Protein AF-A0A6A4WCN6-F1 (afdb_monomer)

Radius of gyration: 23.78 Å; Cα contacts (8 Å, |Δi|>4): 227; chains: 1; bounding box: 60×58×47 Å

Organism: Amphibalanus amphitrite (NCBI:txid1232801)

Secondary structure (DSSP, 8-state):
-PPPP---TTS------PPPPTT-----EE-TTS-EEEEEE-TTS-EEEEP--TT--PPPP-------EEEEEE----TT-THHHHHHHHHHHHHHTT-EEEEE-TTTS-PPPPSS-GGG-S-STTS-HHHHHHHHHHHT-SEEEEEEE-BTTB--HHHHHHHHTS-GGGGTT--EEEEEE-SSTTTTSTT--

Sequence (193 aa):
MGWPKCMCPGCCRIYHVTEPSEGEREAYTVGPSGQREAYTTEASGQQVVYTTDHNDQREVPKEEKPMSRLIVFLGSTRDGRNGTRVATHLVNLLKERKHAVTVFDPLKMPFELLRQPLHFMPDQSAAPQWLRDANAEIAAADGFVVVTPEYNCSLPPALVNMLDHFPPASFRHRPVGIACYSLGELTATRSVS

InterPro domains:
  IPR005025 NADPH-dependent FMN reductase-like domain [PF03358] (69-190)
  IPR029039 Flavoprotein-like superf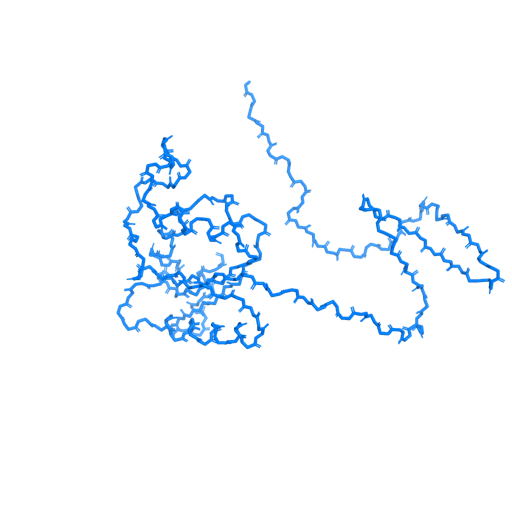amily [G3DSA:3.40.50.360] (41-193)
  IPR029039 Flavoprotein-like superfamily [SSF52218] (69-190)
  IPR050712 NAD(P)H-dependent reductase [PTHR30543] (68-191)

Structure (mmCIF, N/CA/C/O backbone):
data_AF-A0A6A4WCN6-F1
#
_entry.id   AF-A0A6A4WCN6-F1
#
loop_
_atom_site.group_PDB
_atom_site.id
_atom_site.type_symbol
_atom_site.label_atom_id
_atom_site.label_alt_id
_atom_site.label_comp_id
_atom_site.label_asym_id
_atom_site.label_entity_id
_atom_site.label_seq_id
_atom_site.pdbx_PDB_ins_code
_atom_site.Cartn_x
_atom_site.Cartn_y
_atom_site.Cartn_z
_atom_site.occupancy
_atom_site.B_iso_or_equiv
_atom_site.auth_seq_id
_atom_site.auth_comp_id
_atom_site.auth_asym_id
_atom_site.auth_atom_id
_atom_site.pdbx_PDB_model_num
ATOM 1 N N . MET A 1 1 ? 18.089 26.103 -24.796 1.00 35.72 1 MET A N 1
ATOM 2 C CA . MET A 1 1 ? 17.635 24.712 -24.580 1.00 35.72 1 MET A CA 1
ATOM 3 C C . MET A 1 1 ? 16.939 24.673 -23.232 1.00 35.72 1 MET A C 1
ATOM 5 O O . MET A 1 1 ? 17.605 24.716 -22.209 1.00 35.72 1 MET A O 1
ATOM 9 N N . GLY A 1 2 ? 15.611 24.792 -23.250 1.00 32.66 2 GLY A N 1
ATOM 10 C CA . GLY A 1 2 ? 14.782 24.983 -22.061 1.00 32.66 2 GLY A CA 1
ATOM 11 C C . GLY A 1 2 ? 14.109 23.684 -21.636 1.00 32.66 2 GLY A C 1
ATOM 12 O O . GLY A 1 2 ? 13.579 22.963 -22.474 1.00 32.66 2 GLY A O 1
ATOM 13 N N . TRP A 1 3 ? 14.135 23.414 -20.336 1.00 29.73 3 TRP A N 1
ATOM 14 C CA . TRP A 1 3 ? 13.292 22.413 -19.689 1.00 29.73 3 TRP A CA 1
ATOM 15 C C . TRP A 1 3 ? 11.931 23.046 -19.359 1.00 29.73 3 TRP A C 1
ATOM 17 O O . TRP A 1 3 ? 11.905 24.207 -18.932 1.00 29.73 3 TRP A O 1
ATOM 27 N N . PRO A 1 4 ? 10.800 22.340 -19.528 1.00 34.66 4 PRO A N 1
ATOM 28 C CA . PRO A 1 4 ? 9.504 22.878 -19.152 1.00 34.66 4 PRO A CA 1
ATOM 29 C C . PRO A 1 4 ? 9.392 22.934 -17.625 1.00 34.66 4 PRO A C 1
ATOM 31 O O . PRO A 1 4 ? 9.524 21.928 -16.929 1.00 34.66 4 PRO A O 1
ATOM 34 N N . LYS A 1 5 ? 9.130 24.134 -17.100 1.00 32.44 5 LYS A N 1
ATOM 35 C CA . LYS A 1 5 ? 8.649 24.326 -15.732 1.00 32.44 5 LYS A CA 1
ATOM 36 C C . LYS A 1 5 ? 7.263 23.690 -15.641 1.00 32.44 5 LYS A C 1
ATOM 38 O O . LYS A 1 5 ? 6.347 24.123 -16.337 1.00 32.44 5 LYS A O 1
ATOM 43 N N . CYS A 1 6 ? 7.094 22.696 -14.777 1.00 28.48 6 CYS A N 1
ATOM 44 C CA . CYS A 1 6 ? 5.770 22.233 -14.384 1.00 28.48 6 CYS A CA 1
ATOM 45 C C . CYS A 1 6 ? 5.074 23.352 -13.596 1.00 28.48 6 CYS A C 1
ATOM 47 O O . CYS A 1 6 ? 5.261 23.501 -12.392 1.00 28.48 6 CYS A O 1
ATOM 49 N N . MET A 1 7 ? 4.290 24.165 -14.301 1.00 38.53 7 MET A N 1
ATOM 50 C CA . MET A 1 7 ? 3.268 25.036 -13.732 1.00 38.53 7 MET A CA 1
ATOM 51 C C . MET A 1 7 ? 2.072 24.163 -13.359 1.00 38.53 7 MET A C 1
ATOM 53 O O . MET A 1 7 ? 1.335 23.708 -14.225 1.00 38.53 7 MET A O 1
ATOM 57 N N . CYS A 1 8 ? 1.876 23.929 -12.065 1.00 27.61 8 CYS A N 1
ATOM 58 C CA . CYS A 1 8 ? 0.589 23.489 -11.541 1.00 27.61 8 CYS A CA 1
ATOM 59 C C . CYS A 1 8 ? 0.253 24.342 -10.310 1.00 27.61 8 CYS A C 1
ATOM 61 O O . CYS A 1 8 ? 0.601 23.969 -9.188 1.00 27.61 8 CYS A O 1
ATOM 63 N N . PRO A 1 9 ? -0.387 25.511 -10.494 1.00 38.44 9 PRO A N 1
ATOM 64 C CA . PRO A 1 9 ? -0.980 26.246 -9.391 1.00 38.44 9 PRO A CA 1
ATOM 65 C C . PRO A 1 9 ? -2.233 25.478 -8.959 1.00 38.44 9 PRO A C 1
ATOM 67 O O . PRO A 1 9 ? -3.284 25.577 -9.579 1.00 38.44 9 PRO A O 1
ATOM 70 N N . GLY A 1 10 ? -2.107 24.626 -7.947 1.00 36.25 10 GLY A N 1
ATOM 71 C CA . GLY A 1 10 ? -3.259 23.862 -7.453 1.00 36.25 10 GLY A CA 1
ATOM 72 C C . GLY A 1 10 ? -2.987 22.912 -6.292 1.00 36.25 10 GLY A C 1
ATOM 73 O O . GLY A 1 10 ? -3.862 22.133 -5.937 1.00 36.25 10 GLY A O 1
ATOM 74 N N . CYS A 1 11 ? -1.791 22.945 -5.697 1.00 31.59 11 CYS A N 1
ATOM 75 C CA . CYS A 1 11 ? -1.381 21.946 -4.705 1.00 31.59 11 CYS A CA 1
ATOM 76 C C . CYS A 1 11 ? -1.727 22.305 -3.245 1.00 31.59 11 CYS A C 1
ATOM 78 O O . CYS A 1 11 ? -1.549 21.475 -2.363 1.00 31.59 11 CYS A O 1
ATOM 80 N N . CYS A 1 12 ? -2.279 23.490 -2.979 1.00 24.14 12 CYS A N 1
ATOM 81 C CA . CYS A 1 12 ? -2.842 23.844 -1.677 1.00 24.14 12 CYS A CA 1
ATOM 82 C C . CYS A 1 12 ? -4.164 24.572 -1.898 1.00 24.14 12 CYS A C 1
ATOM 84 O O . CYS A 1 12 ? -4.174 25.770 -2.165 1.00 24.14 12 CYS A O 1
ATOM 86 N N . ARG A 1 13 ? -5.291 23.869 -1.771 1.00 28.59 13 ARG A N 1
ATOM 87 C CA . ARG A 1 13 ? -6.574 24.538 -1.545 1.00 28.59 13 ARG A CA 1
ATOM 88 C C . ARG A 1 13 ? -6.721 24.710 -0.035 1.00 28.59 13 ARG A C 1
ATOM 90 O O . ARG A 1 13 ? -7.338 23.898 0.643 1.00 28.59 13 ARG A O 1
ATOM 97 N N . ILE A 1 14 ? -6.073 25.745 0.495 1.00 25.84 14 ILE A N 1
ATOM 98 C CA . ILE A 1 14 ? -6.527 26.353 1.744 1.00 25.84 14 ILE A CA 1
ATOM 99 C C . ILE A 1 14 ? -7.841 27.033 1.365 1.00 25.84 14 ILE A C 1
ATOM 101 O O . ILE A 1 14 ? -7.846 27.898 0.490 1.00 25.84 14 ILE A O 1
ATOM 105 N N . TYR A 1 15 ? -8.958 26.616 1.957 1.00 23.91 15 TYR A N 1
ATOM 106 C CA . TYR A 1 15 ? -10.185 27.399 1.879 1.00 23.91 15 TYR A CA 1
ATOM 107 C C . TYR A 1 15 ? -9.953 28.674 2.687 1.00 23.91 15 TYR A C 1
ATOM 109 O O . TYR A 1 15 ? -10.174 28.713 3.893 1.00 23.91 15 TYR A O 1
ATOM 117 N N . HIS A 1 16 ? -9.440 29.706 2.026 1.00 22.41 16 HIS A N 1
ATOM 118 C CA . HIS A 1 16 ? -9.613 31.062 2.501 1.00 22.41 16 HIS A CA 1
ATOM 119 C C . HIS A 1 16 ? -11.026 31.456 2.083 1.00 22.41 16 HIS A C 1
ATOM 121 O O . HIS A 1 16 ? -11.304 31.605 0.895 1.00 22.41 16 HIS A O 1
ATOM 127 N N . VAL A 1 17 ? -11.932 31.569 3.051 1.00 27.06 17 VAL A N 1
ATOM 128 C CA . VAL A 1 17 ? -13.168 32.323 2.848 1.00 27.06 17 VAL A CA 1
ATOM 129 C C . VAL A 1 17 ? -12.718 33.774 2.713 1.00 27.06 17 VAL A C 1
ATOM 131 O O . VAL A 1 17 ? -12.431 34.438 3.704 1.00 27.06 17 VAL A O 1
ATOM 134 N N . THR A 1 18 ? -12.497 34.225 1.483 1.00 25.73 18 THR A N 1
ATOM 135 C CA . THR A 1 18 ? -12.337 35.647 1.196 1.00 25.73 18 THR A CA 1
ATOM 136 C C . THR A 1 18 ? -13.733 36.234 1.144 1.00 25.73 18 THR A C 1
ATOM 138 O O . THR A 1 18 ? -14.534 35.817 0.306 1.00 25.73 18 THR A O 1
ATOM 141 N N . GLU A 1 19 ? -14.031 37.175 2.037 1.00 30.69 19 GLU A N 1
ATOM 142 C CA . GLU A 1 19 ? -15.151 38.088 1.821 1.00 30.69 19 GLU A CA 1
ATOM 143 C C . GLU A 1 19 ? -15.012 38.691 0.412 1.00 30.69 19 GLU A C 1
ATOM 145 O O . GLU A 1 19 ? -13.887 39.001 -0.007 1.00 30.69 19 GLU A O 1
ATOM 150 N N . PRO A 1 20 ? -16.106 38.793 -0.359 1.00 33.34 20 PRO A N 1
ATOM 151 C CA . PRO A 1 20 ? -16.038 39.306 -1.717 1.00 33.34 20 PRO A CA 1
ATOM 152 C C . PRO A 1 20 ? -15.483 40.733 -1.698 1.00 33.34 20 PRO A C 1
ATOM 154 O O . PRO A 1 20 ? -15.968 41.599 -0.971 1.00 33.34 20 PRO A O 1
ATOM 157 N N . SER A 1 21 ? -14.440 40.978 -2.492 1.00 32.97 21 SER A N 1
ATOM 158 C CA . SER A 1 21 ? -13.901 42.320 -2.694 1.00 32.97 21 SER A CA 1
ATOM 159 C C . SER A 1 21 ? -14.931 43.190 -3.411 1.00 32.97 21 SER A C 1
ATOM 161 O O . SER A 1 21 ? -15.507 42.758 -4.411 1.00 32.97 21 SER A O 1
ATOM 163 N N . GLU A 1 22 ? -15.119 44.421 -2.931 1.00 35.53 22 GLU A N 1
ATOM 164 C CA . GLU A 1 22 ? -15.992 45.435 -3.529 1.00 35.53 22 GLU A CA 1
ATOM 165 C C . GLU A 1 22 ? -15.682 45.616 -5.028 1.00 35.53 22 GLU A C 1
ATOM 167 O O . GLU A 1 22 ? -14.709 46.270 -5.404 1.00 35.53 22 GLU A O 1
ATOM 172 N N . GLY A 1 23 ? -16.490 45.022 -5.913 1.00 33.78 23 GLY A N 1
ATOM 173 C CA . GLY A 1 23 ? -16.314 45.208 -7.356 1.00 33.78 23 GLY A CA 1
ATOM 174 C C . GLY A 1 23 ? -17.029 44.222 -8.277 1.00 33.78 23 GLY A C 1
ATOM 175 O O . GLY A 1 23 ? -17.335 44.589 -9.414 1.00 33.78 23 GLY A O 1
ATOM 176 N N . GLU A 1 24 ? -17.354 43.009 -7.827 1.00 36.16 24 GLU A N 1
ATOM 177 C CA . GLU A 1 24 ? -18.139 42.069 -8.638 1.00 36.16 24 GLU A CA 1
ATOM 178 C C . GLU A 1 24 ? -19.628 42.415 -8.525 1.00 36.16 24 GLU A C 1
ATOM 180 O O . GLU A 1 24 ? -20.268 42.226 -7.494 1.00 36.16 24 GLU A O 1
ATOM 185 N N . ARG A 1 25 ? -20.186 43.013 -9.585 1.00 34.47 25 ARG A N 1
ATOM 186 C CA . ARG A 1 25 ? -21.612 43.349 -9.653 1.00 34.47 25 ARG A CA 1
ATOM 187 C C . ARG A 1 25 ? -22.430 42.055 -9.698 1.00 34.47 25 ARG A C 1
ATOM 189 O O . ARG A 1 25 ? -22.606 41.478 -10.768 1.00 34.47 25 ARG A O 1
ATOM 196 N N . GLU A 1 26 ? -22.936 41.631 -8.544 1.00 41.53 26 GLU A N 1
ATOM 197 C CA . GLU A 1 26 ? -23.942 40.577 -8.415 1.00 41.53 26 GLU A CA 1
ATOM 198 C C . GLU A 1 26 ? -25.186 40.932 -9.251 1.00 41.53 26 GLU A C 1
ATOM 200 O O . GLU A 1 26 ? -25.804 41.990 -9.090 1.00 41.53 26 GLU A O 1
ATOM 205 N N . ALA A 1 27 ? -25.545 40.057 -10.191 1.00 36.09 27 ALA A N 1
ATOM 206 C CA . ALA A 1 27 ? -26.793 40.163 -10.931 1.00 36.09 27 ALA A CA 1
ATOM 207 C C . ALA A 1 27 ? -27.931 39.619 -10.055 1.00 36.09 27 ALA A C 1
ATOM 209 O O . ALA A 1 27 ? -28.196 38.420 -10.038 1.00 36.09 27 ALA A O 1
ATOM 210 N N . TYR A 1 28 ? -28.602 40.501 -9.317 1.00 38.59 28 TYR A N 1
ATOM 211 C CA . TYR A 1 28 ? -29.799 40.139 -8.559 1.00 38.59 28 TYR A CA 1
ATOM 212 C C . TYR A 1 28 ? -31.035 40.201 -9.453 1.00 38.59 28 TYR A C 1
ATOM 214 O O . TYR A 1 28 ? -31.277 41.206 -10.126 1.00 38.59 28 TYR A O 1
ATOM 222 N N . THR A 1 29 ? -31.873 39.170 -9.395 1.00 41.72 29 THR A N 1
ATOM 223 C CA . THR A 1 29 ? -33.284 39.301 -9.770 1.00 41.72 29 THR A CA 1
ATOM 224 C C . THR A 1 29 ? -34.122 39.200 -8.504 1.00 41.72 29 THR A C 1
ATOM 226 O O . THR A 1 29 ? -33.856 38.378 -7.632 1.00 41.72 29 THR A O 1
ATOM 229 N N . VAL A 1 30 ? -35.095 40.100 -8.361 1.00 41.66 30 VAL A N 1
ATOM 230 C CA . VAL A 1 30 ? -36.024 40.090 -7.229 1.00 41.66 30 VAL A CA 1
ATOM 231 C C . VAL A 1 30 ? -37.216 39.241 -7.643 1.00 41.66 30 VAL A C 1
ATOM 233 O O . VAL A 1 30 ? -37.939 39.603 -8.573 1.00 41.66 30 VAL A O 1
ATOM 236 N N . GLY A 1 31 ? -37.395 38.097 -6.984 1.00 43.81 31 GLY A N 1
ATOM 237 C CA . GLY A 1 31 ? -38.574 37.259 -7.178 1.00 43.81 31 GLY A CA 1
ATOM 238 C C . GLY A 1 31 ? -39.853 37.952 -6.678 1.00 43.81 31 GLY A C 1
ATOM 239 O O . GLY A 1 31 ? -39.784 38.910 -5.903 1.00 43.81 31 GLY A O 1
ATOM 240 N N . PRO A 1 32 ? -41.046 37.473 -7.070 1.00 36.81 32 PRO A N 1
ATOM 241 C CA . PRO A 1 32 ? -42.331 38.102 -6.736 1.00 36.81 32 PRO A CA 1
ATOM 242 C C . PRO A 1 32 ? -42.641 38.178 -5.225 1.00 36.81 32 PRO A C 1
ATOM 244 O O . PRO A 1 32 ? -43.548 38.906 -4.832 1.00 36.81 32 PRO A O 1
ATOM 247 N N . SER A 1 33 ? -41.886 37.473 -4.374 1.00 46.88 33 SER A N 1
ATOM 248 C CA . SER A 1 33 ? -41.960 37.521 -2.905 1.00 46.88 33 SER A CA 1
ATOM 249 C C . SER A 1 33 ? -41.051 38.579 -2.254 1.00 46.88 33 SER A C 1
ATOM 251 O O . SER A 1 33 ? -41.034 38.691 -1.030 1.00 46.88 33 SER A O 1
ATOM 253 N N . GLY A 1 34 ? -40.276 39.346 -3.032 1.00 43.22 34 GLY A N 1
ATOM 254 C CA . GLY A 1 34 ? -39.316 40.325 -2.501 1.00 43.22 34 GLY A CA 1
ATOM 255 C C . GLY A 1 34 ? -38.021 39.714 -1.949 1.00 43.22 34 GLY A C 1
ATOM 256 O O . GLY A 1 34 ? -37.212 40.429 -1.359 1.00 43.22 34 GLY A O 1
ATOM 257 N N . GLN A 1 35 ? -37.801 38.411 -2.143 1.00 46.84 35 GLN A N 1
ATOM 258 C CA . GLN A 1 35 ? -36.575 37.724 -1.740 1.00 46.84 35 GLN A CA 1
ATOM 259 C C . GLN A 1 35 ? -35.459 37.946 -2.772 1.00 46.84 35 GLN A C 1
ATOM 261 O O . GLN A 1 35 ? -35.698 37.941 -3.983 1.00 46.84 35 GLN A O 1
ATOM 266 N N . ARG A 1 36 ? -34.235 38.183 -2.279 1.00 41.06 36 ARG A N 1
ATOM 267 C CA . ARG A 1 36 ? -33.022 38.261 -3.100 1.00 41.06 36 ARG A CA 1
ATOM 268 C C . ARG A 1 36 ? -32.441 36.859 -3.218 1.00 41.06 36 ARG A C 1
ATOM 270 O O . ARG A 1 36 ? -31.965 36.316 -2.228 1.00 41.06 36 ARG A O 1
ATOM 277 N N . GLU A 1 37 ? -32.478 36.295 -4.414 1.00 44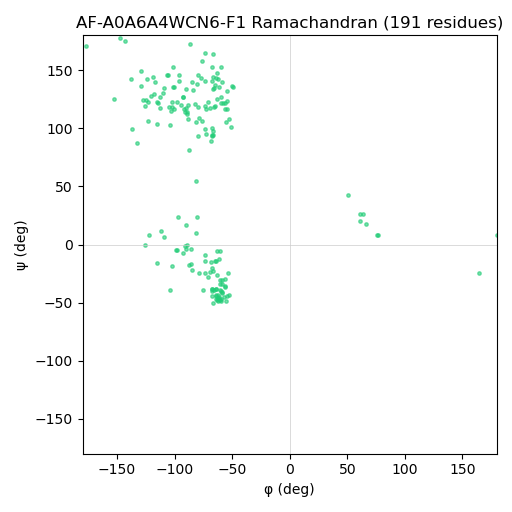.88 37 GLU A N 1
ATOM 278 C CA . GLU A 1 37 ? -31.816 35.030 -4.720 1.00 44.88 37 GLU A CA 1
ATOM 279 C C . GLU A 1 37 ? -30.523 35.342 -5.479 1.00 44.88 37 GLU A C 1
ATOM 281 O O . GLU A 1 37 ? -30.539 36.036 -6.500 1.00 44.88 37 GLU A O 1
ATOM 286 N N . ALA A 1 38 ? -29.391 34.890 -4.938 1.00 43.62 38 ALA A N 1
ATOM 287 C CA . ALA A 1 38 ? -28.101 34.955 -5.609 1.00 43.62 38 ALA A CA 1
ATOM 288 C C . ALA A 1 38 ? -27.834 33.593 -6.256 1.00 43.62 38 ALA A C 1
ATOM 290 O O . ALA A 1 38 ? -27.833 32.562 -5.581 1.00 43.62 38 ALA A O 1
ATOM 291 N N . TYR A 1 39 ? -27.615 33.587 -7.568 1.00 42.16 39 TYR A N 1
ATOM 292 C CA . TYR A 1 39 ? -27.294 32.378 -8.319 1.00 42.16 39 TYR A CA 1
ATOM 293 C C . TYR A 1 39 ? -25.860 32.493 -8.817 1.00 42.16 39 TYR A C 1
ATOM 295 O O . TYR A 1 39 ? -25.512 33.459 -9.497 1.00 42.16 39 TYR A O 1
ATOM 303 N N . THR A 1 40 ? -25.040 31.488 -8.533 1.00 43.91 40 THR A N 1
ATOM 304 C CA . THR A 1 40 ? -23.780 31.284 -9.245 1.00 43.91 40 THR A CA 1
ATOM 305 C C . THR A 1 40 ? -23.855 29.936 -9.949 1.00 43.91 40 THR A C 1
ATOM 307 O O . THR A 1 40 ? -24.259 28.924 -9.379 1.00 43.91 40 THR A O 1
ATOM 310 N N . THR A 1 41 ? -23.538 29.918 -11.240 1.00 37.66 41 THR A N 1
ATOM 311 C CA . THR A 1 41 ? -23.370 28.673 -11.993 1.00 37.66 41 THR A CA 1
ATOM 312 C C . THR A 1 41 ? -21.917 28.244 -11.898 1.00 37.66 41 THR A C 1
ATOM 314 O O . THR A 1 41 ? -21.036 28.952 -12.390 1.00 37.66 41 THR A O 1
ATOM 317 N N . GLU A 1 42 ? -21.654 27.081 -11.303 1.00 45.81 42 GLU A N 1
ATOM 318 C CA . GLU A 1 42 ? -20.354 26.430 -11.457 1.00 45.81 42 GLU A CA 1
ATOM 319 C C . GLU A 1 42 ? -20.172 25.947 -12.909 1.00 45.81 42 GLU A C 1
ATOM 321 O O . GLU A 1 42 ? -21.138 25.635 -13.611 1.00 45.81 42 GLU A O 1
ATOM 326 N N . ALA A 1 43 ? -18.919 25.850 -13.368 1.00 42.53 43 ALA A N 1
ATOM 327 C CA . ALA A 1 43 ? -18.557 25.437 -14.733 1.00 42.53 43 ALA A CA 1
ATOM 328 C C . ALA A 1 43 ? -19.028 24.013 -15.125 1.00 42.53 43 ALA A C 1
ATOM 330 O O . ALA A 1 43 ? -18.881 23.607 -16.275 1.00 42.53 43 ALA A O 1
ATOM 331 N N . SER A 1 44 ? -19.600 23.260 -14.180 1.00 48.03 44 SER A N 1
ATOM 332 C CA . SER A 1 44 ? -20.223 21.942 -14.345 1.00 48.03 44 SER A CA 1
ATOM 333 C C . SER A 1 44 ? -21.699 21.993 -14.777 1.00 48.03 44 SER A C 1
ATOM 335 O O . SER A 1 44 ? -22.291 20.943 -15.017 1.00 48.03 44 SER A O 1
ATOM 337 N N . GLY A 1 45 ? -22.311 23.181 -14.881 1.00 39.88 45 GLY A N 1
ATOM 338 C CA . GLY A 1 45 ? -23.726 23.334 -15.247 1.00 39.88 45 GLY A CA 1
ATOM 339 C C . GLY A 1 45 ? -24.710 22.994 -14.121 1.00 39.88 45 GLY A C 1
ATOM 340 O O . GLY A 1 45 ? -25.918 22.964 -14.352 1.00 39.88 45 GLY A O 1
ATOM 341 N N . GLN A 1 46 ? -24.218 22.756 -12.903 1.00 41.44 46 GLN A N 1
ATOM 342 C CA . GLN A 1 46 ? -25.051 22.486 -11.738 1.00 41.44 46 GLN A CA 1
ATOM 343 C C . GLN A 1 46 ? -25.434 23.805 -11.056 1.00 41.44 46 GLN A C 1
ATOM 345 O O . GLN A 1 46 ? -24.571 24.578 -10.641 1.00 41.44 46 GLN A O 1
ATOM 350 N N . GLN A 1 47 ? -26.738 24.081 -10.970 1.00 36.53 47 GLN A N 1
ATOM 351 C CA . GLN A 1 47 ? -27.252 25.217 -10.207 1.00 36.53 47 GLN A CA 1
ATOM 352 C C . GLN A 1 47 ? -27.141 24.905 -8.714 1.00 36.53 47 GLN A C 1
ATOM 354 O O . GLN A 1 47 ? -27.741 23.941 -8.237 1.00 36.53 47 GLN A O 1
ATOM 359 N N . VAL A 1 48 ? -26.384 25.720 -7.983 1.00 45.47 48 VAL A N 1
ATOM 360 C CA . VAL A 1 48 ? -26.313 25.662 -6.521 1.00 45.47 48 VAL A CA 1
ATOM 361 C C . VAL A 1 48 ? -26.953 26.935 -5.985 1.00 45.47 48 VAL A C 1
ATOM 363 O O . VAL A 1 48 ? -26.513 28.041 -6.288 1.00 45.47 48 VAL A O 1
ATOM 366 N N . VAL A 1 49 ? -28.040 26.772 -5.235 1.00 43.53 49 VAL A N 1
ATOM 367 C CA . VAL A 1 49 ? -28.767 27.882 -4.616 1.00 43.53 49 VAL A CA 1
ATOM 368 C C . VAL A 1 49 ? -28.199 28.087 -3.218 1.00 43.53 49 VAL A C 1
ATOM 370 O O . VAL A 1 49 ? -28.322 27.202 -2.372 1.00 43.53 49 VAL A O 1
ATOM 373 N N . TYR A 1 50 ? -27.595 29.246 -2.965 1.00 43.28 50 TYR A N 1
ATOM 374 C CA . TYR A 1 50 ? -27.201 29.658 -1.621 1.00 43.28 50 TYR A CA 1
ATOM 375 C C . TYR A 1 50 ? -28.222 30.673 -1.111 1.00 43.28 50 TYR A C 1
ATOM 377 O O . TYR A 1 50 ? -28.395 31.739 -1.699 1.00 43.28 50 TYR A O 1
ATOM 385 N N . THR A 1 51 ? -28.915 30.354 -0.022 1.00 48.84 51 THR A N 1
ATOM 386 C CA . THR A 1 51 ? -29.768 31.323 0.671 1.00 48.84 51 THR A CA 1
ATOM 387 C C . THR A 1 51 ? -28.960 31.986 1.779 1.00 48.84 51 THR A C 1
ATOM 389 O O . THR A 1 51 ? -28.398 31.302 2.628 1.00 48.84 51 THR A O 1
ATOM 392 N N . THR A 1 52 ? -28.922 33.317 1.819 1.00 44.06 52 THR A N 1
ATOM 393 C CA . THR A 1 52 ? -28.290 34.086 2.910 1.00 44.06 52 THR A CA 1
ATOM 394 C C . THR A 1 52 ? -29.195 34.208 4.143 1.00 44.06 52 THR A C 1
ATOM 396 O O . THR A 1 52 ? -29.087 35.171 4.900 1.00 44.06 52 THR A O 1
ATOM 399 N N . ASP A 1 53 ? -30.144 33.289 4.325 1.00 47.91 53 ASP A N 1
ATOM 400 C CA . ASP A 1 53 ? -31.064 33.322 5.456 1.00 47.91 53 ASP A CA 1
ATOM 401 C C . ASP A 1 53 ? -30.445 32.559 6.632 1.00 47.91 53 ASP A C 1
ATOM 403 O O . ASP A 1 53 ? -30.329 31.334 6.617 1.00 47.91 53 ASP A O 1
ATOM 407 N N . HIS A 1 54 ? -30.025 33.297 7.663 1.00 54.59 54 HIS A N 1
ATOM 408 C CA . HIS A 1 54 ? -29.473 32.735 8.899 1.00 54.59 54 HIS A CA 1
ATOM 409 C C . HIS A 1 54 ? -30.476 31.871 9.689 1.00 54.59 54 HIS A C 1
ATOM 411 O O . HIS A 1 54 ? -30.086 31.263 10.685 1.00 54.59 54 HIS A O 1
ATOM 417 N N . ASN A 1 55 ? -31.742 31.806 9.263 1.00 53.19 55 ASN A N 1
ATOM 418 C CA . ASN A 1 55 ? -32.796 31.019 9.894 1.00 53.19 55 ASN A CA 1
ATOM 419 C C . ASN A 1 55 ? -33.273 29.830 9.033 1.00 53.19 55 ASN A C 1
ATOM 421 O O . ASN A 1 55 ? -34.297 29.215 9.340 1.00 53.19 55 ASN A O 1
ATOM 425 N N . ASP A 1 56 ? -32.546 29.492 7.962 1.00 54.53 56 ASP A N 1
ATOM 426 C CA . ASP A 1 56 ? -32.865 28.348 7.108 1.00 54.53 56 ASP A CA 1
ATOM 427 C C . ASP A 1 56 ? -32.528 27.016 7.801 1.00 54.53 56 ASP A C 1
ATOM 429 O O . ASP A 1 56 ? -31.381 26.574 7.856 1.00 54.53 56 ASP A O 1
ATOM 433 N N . GLN A 1 57 ? -33.558 26.380 8.360 1.00 48.81 57 GLN A N 1
ATOM 434 C CA . GLN A 1 57 ? -33.485 25.083 9.043 1.00 48.81 57 GLN A CA 1
ATOM 435 C C . GLN A 1 57 ? -33.714 23.890 8.096 1.00 48.81 57 GLN A C 1
ATOM 437 O O . GL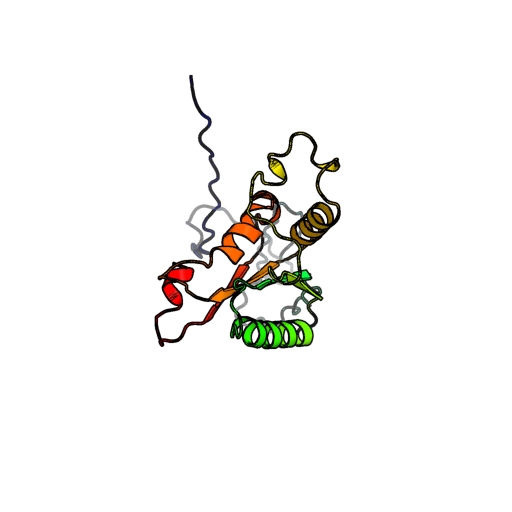N A 1 57 ? -34.018 22.788 8.556 1.00 48.81 57 GLN A O 1
ATOM 442 N N . ARG A 1 58 ? -33.611 24.066 6.771 1.00 56.91 58 ARG A N 1
ATOM 443 C CA . ARG A 1 58 ? -33.694 22.932 5.839 1.00 56.91 58 ARG A CA 1
ATOM 444 C C . ARG A 1 58 ? -32.496 22.004 6.057 1.00 56.91 58 ARG A C 1
ATOM 446 O O . ARG A 1 58 ? -31.349 22.401 5.874 1.00 56.91 58 ARG A O 1
ATOM 453 N N . GLU A 1 59 ? -32.759 20.756 6.445 1.00 46.47 59 GLU A N 1
ATOM 454 C CA . GLU A 1 59 ? -31.728 19.721 6.537 1.00 46.47 59 GLU A CA 1
ATOM 455 C C . GLU A 1 59 ? -31.026 19.574 5.180 1.00 46.47 59 GLU A C 1
ATOM 457 O O . GLU A 1 59 ? -31.646 19.196 4.184 1.00 46.47 59 GLU A O 1
ATOM 462 N N . VAL A 1 60 ? -29.724 19.874 5.132 1.00 48.03 60 VAL A N 1
ATOM 463 C CA . VAL A 1 60 ? -28.889 19.572 3.965 1.00 48.03 60 VAL A CA 1
ATOM 464 C C . VAL A 1 60 ? -28.935 18.055 3.761 1.00 48.03 60 VAL A C 1
ATOM 466 O O . VAL A 1 60 ? -28.571 17.326 4.692 1.00 48.03 60 VAL A O 1
ATOM 469 N N . PRO A 1 61 ? -29.368 17.550 2.588 1.00 40.41 61 PRO A N 1
ATOM 470 C CA . PRO A 1 61 ? -29.394 16.121 2.326 1.00 40.41 61 PRO A CA 1
ATOM 471 C C . PRO A 1 61 ? -28.001 15.546 2.570 1.00 40.41 61 PRO A C 1
ATOM 473 O O . PRO A 1 61 ? -27.027 15.937 1.926 1.00 40.41 61 PRO A O 1
ATOM 476 N N . LYS A 1 62 ? -27.893 14.648 3.549 1.00 49.84 62 LYS A N 1
ATOM 477 C CA . LYS A 1 62 ? -26.639 13.983 3.889 1.00 49.84 62 LYS A CA 1
ATOM 478 C C . LYS A 1 62 ? -26.287 13.085 2.710 1.00 49.84 62 LYS A C 1
ATOM 480 O O . LYS A 1 62 ? -26.892 12.030 2.552 1.00 49.84 62 LYS A O 1
ATOM 485 N N . GLU A 1 63 ? -25.373 13.534 1.856 1.00 50.62 63 GLU A N 1
ATOM 486 C CA . GLU A 1 63 ? -24.902 12.760 0.711 1.00 50.62 63 GLU A CA 1
ATOM 487 C C . GLU A 1 63 ? -24.435 11.385 1.219 1.00 50.62 63 GLU A C 1
ATOM 489 O O . GLU A 1 63 ? -23.443 11.278 1.950 1.00 50.62 63 GLU A O 1
ATOM 494 N N . GLU A 1 64 ? -25.201 10.327 0.928 1.00 53.97 64 GLU A N 1
ATOM 495 C CA . GLU A 1 64 ? -24.818 8.963 1.282 1.00 53.97 64 GLU A CA 1
ATOM 496 C C . GLU A 1 64 ? -23.605 8.597 0.435 1.00 53.97 64 GLU A C 1
ATOM 498 O O . GLU A 1 64 ? -23.708 8.201 -0.726 1.00 53.97 64 GLU A O 1
ATOM 503 N N . LYS A 1 65 ? -22.425 8.802 1.025 1.00 55.31 65 LYS A N 1
ATOM 504 C CA . LYS A 1 65 ? -21.145 8.577 0.366 1.00 55.31 65 LYS A CA 1
ATOM 505 C C . LYS A 1 65 ? -21.102 7.139 -0.173 1.00 55.31 65 LYS A C 1
ATOM 507 O O . LYS A 1 65 ? -21.256 6.203 0.619 1.00 55.31 65 LYS A O 1
ATOM 512 N N . PRO A 1 66 ? -20.862 6.939 -1.482 1.00 61.62 66 PRO A N 1
ATOM 513 C CA . PRO A 1 66 ? -20.810 5.604 -2.060 1.00 61.62 66 PRO A CA 1
ATOM 514 C C . PRO A 1 66 ? -19.707 4.767 -1.402 1.00 61.62 66 PRO A C 1
ATOM 516 O O . PRO A 1 66 ? -18.706 5.293 -0.901 1.00 61.62 66 PRO A O 1
ATOM 519 N N . MET A 1 67 ? -19.895 3.443 -1.410 1.00 82.06 67 MET A N 1
ATOM 520 C CA . MET A 1 67 ? -18.925 2.488 -0.869 1.00 82.06 67 MET A CA 1
ATOM 521 C C . MET A 1 67 ? -17.557 2.683 -1.531 1.00 82.06 67 MET A C 1
ATOM 523 O O . MET A 1 67 ? -17.354 2.301 -2.679 1.00 82.06 67 MET A O 1
ATOM 527 N N . SER A 1 68 ? -16.614 3.278 -0.800 1.00 94.19 68 SER A N 1
ATOM 528 C CA . SER A 1 68 ? -15.255 3.500 -1.303 1.00 94.19 68 SER A CA 1
ATOM 529 C C . SER A 1 68 ? -14.455 2.195 -1.353 1.00 94.19 68 SER A C 1
ATOM 531 O O . SER A 1 68 ? -14.536 1.376 -0.430 1.00 94.19 68 SER A O 1
ATOM 533 N N . ARG A 1 69 ? -13.649 2.028 -2.405 1.00 96.75 69 ARG A N 1
ATOM 534 C CA . ARG A 1 69 ? -12.658 0.956 -2.551 1.00 96.75 69 ARG A CA 1
ATOM 535 C C . ARG A 1 69 ? -11.333 1.402 -1.951 1.00 96.75 69 ARG A C 1
ATOM 537 O O . ARG A 1 69 ? -10.701 2.324 -2.454 1.00 96.75 69 ARG A O 1
ATOM 544 N N . LEU A 1 70 ? -10.911 0.758 -0.876 1.00 98.00 70 LEU A N 1
ATOM 545 C CA . LEU A 1 70 ? -9.718 1.119 -0.123 1.00 98.00 70 LEU A CA 1
ATOM 546 C C . LEU A 1 70 ? -8.691 -0.006 -0.176 1.00 98.00 70 LEU A C 1
ATOM 548 O O . LEU A 1 70 ? -9.039 -1.180 -0.038 1.00 98.00 70 LEU A O 1
ATOM 552 N N . ILE A 1 71 ? -7.419 0.359 -0.314 1.00 98.50 71 ILE A N 1
ATOM 553 C CA . ILE A 1 71 ? -6.307 -0.584 -0.155 1.00 98.50 71 ILE A CA 1
ATOM 554 C C . ILE A 1 71 ? -5.539 -0.249 1.119 1.00 98.50 71 ILE A C 1
ATOM 556 O O . ILE A 1 71 ? -5.164 0.901 1.352 1.00 98.50 71 ILE A O 1
ATOM 560 N N . VAL A 1 72 ? -5.307 -1.267 1.946 1.00 98.50 72 VAL A N 1
ATOM 561 C CA . VAL A 1 72 ? -4.498 -1.183 3.163 1.00 98.50 72 VAL A CA 1
ATOM 562 C C . VAL A 1 72 ? -3.132 -1.809 2.895 1.00 98.50 72 VAL A C 1
ATOM 564 O O . VAL A 1 72 ? -3.046 -3.017 2.683 1.00 98.50 72 VAL A O 1
ATOM 567 N N . PHE A 1 73 ? -2.066 -1.016 2.939 1.00 98.38 73 PHE A N 1
ATOM 568 C CA . PHE A 1 73 ? -0.685 -1.478 2.782 1.00 98.38 73 PHE A CA 1
ATOM 569 C C . PHE A 1 73 ? -0.061 -1.792 4.143 1.00 98.38 73 PHE A C 1
ATOM 571 O O . PHE A 1 73 ? -0.041 -0.933 5.025 1.00 98.38 73 PHE A O 1
ATOM 578 N N . LEU A 1 74 ? 0.492 -2.994 4.321 1.00 97.69 74 LEU A N 1
ATOM 579 C CA . LEU A 1 74 ? 1.317 -3.325 5.488 1.00 97.69 74 LEU A CA 1
ATOM 580 C C . LEU A 1 74 ? 2.786 -3.021 5.201 1.00 97.69 74 LEU A C 1
ATOM 582 O O . LEU A 1 74 ? 3.329 -3.429 4.181 1.00 97.69 74 LEU A O 1
ATOM 586 N N . GLY A 1 75 ? 3.456 -2.359 6.142 1.00 95.19 75 GLY A N 1
ATOM 587 C CA . GLY A 1 75 ? 4.823 -1.894 5.929 1.00 95.19 75 GLY A CA 1
ATOM 588 C C . GLY A 1 75 ? 5.942 -2.829 6.384 1.00 95.19 75 GLY A C 1
ATOM 589 O O . GLY A 1 75 ? 7.101 -2.546 6.129 1.00 95.19 75 GLY A O 1
ATOM 590 N N . SER A 1 76 ? 5.662 -3.931 7.079 1.00 94.56 76 SER A N 1
ATOM 591 C CA . SER A 1 76 ? 6.706 -4.728 7.745 1.00 94.56 76 SER A CA 1
ATOM 592 C C . SER A 1 76 ? 6.710 -6.179 7.316 1.00 94.56 76 SER A C 1
ATOM 594 O O . SER A 1 76 ? 5.647 -6.770 7.214 1.00 94.56 76 SER A O 1
ATOM 596 N N . THR A 1 77 ? 7.888 -6.784 7.189 1.00 95.00 77 THR A N 1
ATOM 597 C CA . THR A 1 77 ? 8.087 -8.233 7.011 1.00 95.00 77 THR A CA 1
ATOM 598 C C . THR A 1 77 ? 8.688 -8.914 8.246 1.00 95.00 77 THR A C 1
ATOM 600 O O . THR A 1 77 ? 9.018 -10.091 8.186 1.00 95.00 77 THR A O 1
ATOM 603 N N . ARG A 1 78 ? 8.842 -8.203 9.376 1.00 93.19 78 ARG A N 1
ATOM 604 C CA . ARG A 1 78 ? 9.423 -8.783 10.600 1.00 93.19 78 ARG A CA 1
ATOM 605 C C . ARG A 1 78 ? 8.506 -9.843 11.206 1.00 93.19 78 ARG A C 1
ATOM 607 O O . ARG A 1 78 ? 7.296 -9.630 11.325 1.00 93.19 78 ARG A O 1
ATOM 614 N N . ASP A 1 79 ? 9.110 -10.915 11.701 1.00 90.94 79 ASP A N 1
ATOM 615 C CA . ASP A 1 79 ? 8.417 -11.890 12.537 1.00 90.94 79 ASP A CA 1
ATOM 616 C C . ASP A 1 79 ? 7.853 -11.218 13.794 1.00 90.94 79 ASP A C 1
ATOM 618 O O . ASP A 1 79 ? 8.464 -10.318 14.380 1.00 90.94 79 ASP A O 1
ATOM 622 N N . GLY A 1 80 ? 6.640 -11.611 14.185 1.00 88.56 80 GLY A N 1
ATOM 623 C CA . GLY A 1 80 ? 5.952 -11.025 15.338 1.00 88.56 80 GLY A CA 1
ATOM 624 C C . GLY A 1 80 ? 5.560 -9.548 15.176 1.00 88.56 80 GLY A C 1
ATOM 625 O O . GLY A 1 80 ? 5.294 -8.875 16.171 1.00 88.56 80 GLY A O 1
ATOM 626 N N . ARG A 1 81 ? 5.519 -9.006 13.948 1.00 91.62 81 ARG A N 1
ATOM 627 C CA . ARG A 1 81 ? 5.125 -7.608 13.692 1.00 91.62 81 ARG A CA 1
ATOM 628 C C . ARG A 1 81 ? 3.747 -7.267 14.285 1.00 91.62 81 ARG A C 1
ATOM 630 O O . ARG A 1 81 ? 2.741 -7.920 14.005 1.00 91.62 81 ARG A O 1
ATOM 637 N N . ASN A 1 82 ? 3.670 -6.143 15.000 1.00 91.12 82 ASN A N 1
ATOM 638 C CA . ASN A 1 82 ? 2.394 -5.594 15.481 1.00 91.12 82 ASN A CA 1
ATOM 639 C C . ASN A 1 82 ? 1.483 -5.091 14.346 1.00 91.12 82 ASN A C 1
ATOM 641 O O . ASN A 1 82 ? 0.270 -5.008 14.531 1.00 91.12 82 ASN A O 1
ATOM 645 N N . GLY A 1 83 ? 2.038 -4.814 13.161 1.00 91.88 83 GLY A N 1
ATOM 646 C CA . GLY A 1 83 ? 1.297 -4.269 12.020 1.00 91.88 83 GLY A CA 1
ATOM 647 C C . GLY A 1 83 ? 0.136 -5.142 11.566 1.00 91.88 83 GLY A C 1
ATOM 648 O O . GLY A 1 83 ? -0.885 -4.607 11.157 1.00 91.88 83 GLY A O 1
ATOM 649 N N . THR A 1 84 ? 0.226 -6.466 11.734 1.00 93.94 84 THR A N 1
ATOM 650 C CA . THR A 1 84 ? -0.900 -7.366 11.452 1.00 93.94 84 THR A CA 1
ATOM 651 C C . THR A 1 84 ? -2.096 -7.063 12.361 1.00 93.94 84 THR A C 1
ATOM 653 O O . THR A 1 84 ? -3.222 -6.995 11.885 1.00 93.94 84 THR A O 1
ATOM 656 N N . ARG A 1 85 ? -1.870 -6.826 13.661 1.00 94.69 85 ARG A N 1
ATOM 657 C CA . ARG A 1 85 ? -2.944 -6.510 14.622 1.00 94.69 85 ARG A CA 1
ATOM 658 C C . ARG A 1 85 ? -3.575 -5.151 14.323 1.00 94.69 85 ARG A C 1
ATOM 660 O O . ARG A 1 85 ? -4.798 -5.042 14.314 1.00 94.69 85 ARG A O 1
ATOM 667 N N . VAL A 1 86 ? -2.740 -4.147 14.043 1.00 95.00 86 VAL A N 1
ATOM 668 C CA . VAL A 1 86 ? -3.187 -2.792 13.682 1.00 95.00 86 VAL A CA 1
ATOM 669 C C . VAL A 1 86 ? -4.004 -2.823 12.389 1.00 95.00 86 VAL A C 1
ATOM 671 O O . VAL A 1 86 ? -5.115 -2.301 12.355 1.00 95.00 86 VAL A O 1
ATOM 674 N N . ALA A 1 87 ? -3.503 -3.498 11.351 1.00 96.00 87 ALA A N 1
ATOM 675 C CA . ALA A 1 87 ? -4.206 -3.637 10.082 1.00 96.00 87 ALA A CA 1
ATOM 676 C C . ALA A 1 87 ? -5.545 -4.364 10.248 1.00 96.00 87 ALA A C 1
ATOM 678 O O . ALA A 1 87 ? -6.548 -3.879 9.741 1.00 96.00 87 ALA A O 1
ATOM 679 N N . THR A 1 88 ? -5.601 -5.469 11.000 1.00 96.94 88 THR A N 1
ATOM 680 C CA . THR A 1 88 ? -6.865 -6.176 11.273 1.00 96.94 88 THR A CA 1
ATOM 681 C C . THR A 1 88 ? -7.895 -5.262 11.934 1.00 96.94 88 THR A C 1
ATOM 683 O O . T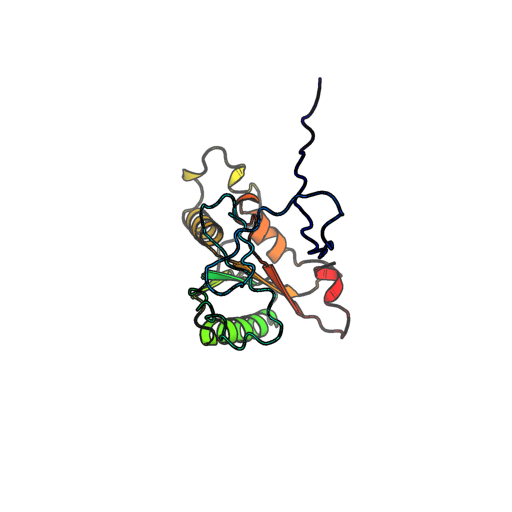HR A 1 88 ? -9.049 -5.240 11.512 1.00 96.94 88 THR A O 1
ATOM 686 N N . HIS A 1 89 ? -7.487 -4.473 12.931 1.00 96.88 89 HIS A N 1
ATOM 687 C CA . HIS A 1 89 ? -8.387 -3.523 13.584 1.00 96.88 89 HIS A CA 1
ATOM 688 C C . HIS A 1 89 ? -8.915 -2.463 12.603 1.00 96.88 89 HIS A C 1
ATOM 690 O O . HIS A 1 89 ? -10.123 -2.244 12.527 1.00 96.88 89 HIS A O 1
ATOM 696 N N . LEU A 1 90 ? -8.035 -1.866 11.792 1.00 96.75 90 LEU A N 1
ATOM 697 C CA . LEU A 1 90 ? -8.420 -0.865 10.791 1.00 96.75 90 LEU A CA 1
ATOM 698 C C . LEU A 1 90 ? -9.330 -1.445 9.704 1.00 96.75 90 LEU A C 1
ATOM 700 O O . LEU A 1 90 ? -10.339 -0.838 9.359 1.00 96.75 90 LEU A O 1
ATOM 704 N N . VAL A 1 91 ? -9.014 -2.636 9.189 1.00 97.50 91 VAL A N 1
ATOM 705 C CA . VAL A 1 91 ? -9.837 -3.334 8.191 1.00 97.50 91 VAL A CA 1
ATOM 706 C C . VAL A 1 91 ? -11.246 -3.574 8.732 1.00 97.50 91 VAL A C 1
ATOM 708 O O . VAL A 1 91 ? -12.211 -3.370 7.999 1.00 97.50 91 VAL A O 1
ATOM 711 N N . ASN A 1 92 ? -11.383 -3.968 10.000 1.00 97.44 92 ASN A N 1
ATOM 712 C CA . ASN A 1 92 ? -12.692 -4.158 10.627 1.00 97.44 92 ASN A CA 1
ATOM 713 C C . ASN A 1 92 ? -13.477 -2.839 10.705 1.00 97.44 92 ASN A C 1
ATOM 715 O O . ASN A 1 92 ? -14.607 -2.792 10.226 1.00 97.44 92 ASN A O 1
ATOM 719 N N . LEU A 1 93 ? -12.854 -1.752 11.177 1.00 96.19 93 LEU A N 1
ATOM 720 C CA . LEU A 1 93 ? -13.488 -0.425 11.233 1.00 96.19 93 LEU A CA 1
ATOM 721 C C . LEU A 1 93 ? -13.932 0.084 9.852 1.00 96.19 93 LEU A C 1
ATOM 723 O O . LEU A 1 93 ? -14.999 0.681 9.705 1.00 96.19 93 LEU A O 1
ATOM 727 N N . LEU A 1 94 ? -13.114 -0.139 8.821 1.00 95.44 94 LEU A N 1
ATOM 728 C CA . LEU A 1 94 ? -13.445 0.249 7.450 1.00 95.44 94 LEU A CA 1
ATOM 729 C C . LEU A 1 94 ? -14.617 -0.575 6.897 1.00 95.44 94 LEU A C 1
ATOM 731 O O . LEU A 1 94 ? -15.505 -0.021 6.247 1.00 95.44 94 LEU A O 1
ATOM 735 N N . LYS A 1 95 ? -14.655 -1.879 7.190 1.00 94.81 95 LYS A N 1
ATOM 736 C CA . LYS A 1 95 ? -15.758 -2.769 6.795 1.00 94.81 95 LYS A CA 1
ATOM 737 C C . LYS A 1 95 ? -17.062 -2.447 7.522 1.00 94.81 95 LYS A C 1
ATOM 739 O O . LYS A 1 95 ? -18.113 -2.469 6.890 1.00 94.81 95 LYS A O 1
ATOM 744 N N . GLU A 1 96 ? -17.012 -2.093 8.805 1.00 95.50 96 GLU A N 1
ATOM 745 C CA . GLU A 1 96 ? -18.180 -1.617 9.569 1.00 95.50 96 GLU A CA 1
ATOM 746 C C . GLU A 1 96 ? -18.800 -0.363 8.935 1.00 95.50 96 GLU A C 1
ATOM 748 O O . GLU A 1 96 ? -20.019 -0.205 8.904 1.00 95.50 96 GLU A O 1
ATOM 753 N N . ARG A 1 97 ? -17.962 0.491 8.336 1.00 93.81 97 ARG A N 1
ATOM 754 C CA . ARG A 1 97 ? -18.378 1.663 7.549 1.00 93.81 97 ARG A CA 1
ATOM 755 C C . ARG A 1 97 ? -18.773 1.332 6.104 1.00 93.81 97 ARG A C 1
ATOM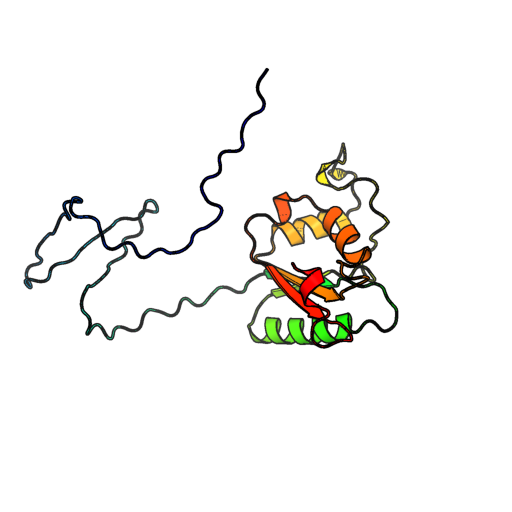 757 O O . ARG A 1 97 ? -18.996 2.247 5.318 1.00 93.81 97 ARG A O 1
ATOM 764 N N . LYS A 1 98 ? -18.894 0.044 5.762 1.00 94.81 98 LYS A N 1
ATOM 765 C CA . LYS A 1 98 ? -19.291 -0.473 4.441 1.00 94.81 98 LYS A CA 1
ATOM 766 C C . LYS A 1 98 ? -18.311 -0.134 3.307 1.00 94.81 98 LYS A C 1
ATOM 768 O O . LYS A 1 98 ? -18.706 -0.082 2.146 1.00 94.81 98 LYS A O 1
ATOM 773 N N . HIS A 1 99 ? -17.030 0.082 3.609 1.00 95.50 99 HIS A N 1
ATOM 774 C CA . HIS A 1 99 ? -16.004 0.206 2.570 1.00 95.50 99 HIS A CA 1
ATOM 775 C C . HIS A 1 99 ? -15.576 -1.171 2.045 1.00 95.50 99 HIS A C 1
ATOM 777 O O . HIS A 1 99 ? -15.492 -2.143 2.802 1.00 95.50 99 HIS A O 1
ATOM 7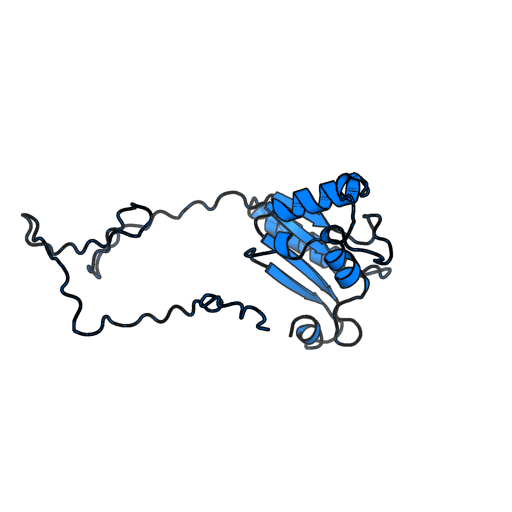83 N N . ALA A 1 100 ? -15.254 -1.249 0.753 1.00 96.06 100 ALA A N 1
ATOM 784 C CA . ALA A 1 100 ? -14.611 -2.420 0.168 1.00 96.06 100 ALA A CA 1
ATOM 785 C C . ALA A 1 100 ? -13.106 -2.324 0.429 1.00 96.06 100 ALA A C 1
ATOM 787 O O . ALA A 1 100 ? -12.483 -1.345 0.030 1.00 96.06 100 ALA A O 1
ATOM 788 N N . VAL A 1 101 ? -12.523 -3.308 1.117 1.00 97.44 101 VAL A N 1
ATOM 789 C CA . VAL A 1 101 ? -11.132 -3.228 1.586 1.00 97.44 101 VAL A CA 1
ATOM 790 C C . VAL A 1 101 ? -10.308 -4.393 1.058 1.00 97.44 101 VAL A C 1
ATOM 792 O O . VAL A 1 101 ? -10.610 -5.546 1.377 1.00 97.44 101 VAL A O 1
ATOM 795 N N . THR A 1 102 ? -9.227 -4.081 0.346 1.00 97.88 102 THR A N 1
ATOM 796 C CA . THR A 1 102 ? -8.178 -5.040 -0.023 1.00 97.88 102 THR A CA 1
ATOM 797 C C . THR A 1 102 ? -6.921 -4.783 0.803 1.00 97.88 102 THR A C 1
ATOM 799 O O . THR A 1 102 ? -6.623 -3.644 1.157 1.00 97.88 102 THR A O 1
ATOM 802 N N . VAL A 1 103 ? -6.177 -5.836 1.144 1.00 98.19 103 VAL A N 1
ATOM 803 C CA . VAL A 1 103 ? -4.953 -5.732 1.949 1.00 98.19 103 VAL A CA 1
ATOM 804 C C . VAL A 1 103 ? -3.753 -6.153 1.116 1.00 98.19 103 VAL A C 1
ATOM 806 O O . VAL A 1 103 ? -3.705 -7.284 0.640 1.00 98.19 103 VAL A O 1
ATOM 809 N N . PHE A 1 104 ? -2.777 -5.258 0.988 1.00 98.31 104 PHE A N 1
ATOM 810 C CA . PHE A 1 104 ? -1.495 -5.515 0.341 1.00 98.31 104 PHE A CA 1
ATOM 811 C C . PHE A 1 104 ? -0.454 -5.766 1.427 1.00 98.31 104 PHE A C 1
ATOM 813 O O . PHE A 1 104 ? -0.177 -4.906 2.267 1.00 98.31 104 PHE A O 1
ATOM 820 N N . ASP A 1 105 ? 0.090 -6.979 1.441 1.00 97.38 105 ASP A N 1
ATOM 821 C CA . ASP A 1 105 ? 1.015 -7.444 2.468 1.00 97.38 105 ASP A CA 1
ATOM 822 C C . ASP A 1 105 ? 2.299 -7.961 1.812 1.00 97.38 105 ASP A C 1
ATOM 824 O O . ASP A 1 105 ? 2.234 -8.949 1.072 1.00 97.38 105 ASP A O 1
ATOM 828 N N . PRO A 1 106 ? 3.467 -7.362 2.108 1.00 96.12 106 PRO A N 1
ATOM 829 C CA . PRO A 1 106 ? 4.729 -7.765 1.503 1.00 96.12 106 PRO A CA 1
ATOM 830 C C . PRO A 1 106 ? 5.161 -9.194 1.862 1.00 96.12 106 PRO A C 1
ATOM 832 O O . PRO A 1 106 ? 6.037 -9.730 1.199 1.00 96.12 106 PRO A O 1
ATOM 835 N N . LEU A 1 107 ? 4.563 -9.833 2.881 1.00 95.50 107 LEU A N 1
ATOM 836 C CA . LEU A 1 107 ? 4.788 -11.260 3.166 1.00 95.50 107 LEU A CA 1
ATOM 837 C C . LEU A 1 107 ? 3.887 -12.204 2.360 1.00 95.50 107 LEU A C 1
ATOM 839 O O . LEU A 1 107 ? 4.192 -13.388 2.257 1.00 95.50 107 LEU A O 1
ATOM 843 N N . LYS A 1 108 ? 2.749 -11.721 1.852 1.00 95.81 108 LYS A N 1
ATOM 844 C CA . LYS A 1 108 ? 1.758 -12.559 1.149 1.00 95.81 108 LYS A CA 1
ATOM 845 C C . LYS A 1 108 ? 1.818 -12.404 -0.362 1.00 95.81 108 LYS A C 1
ATOM 847 O O . LYS A 1 108 ? 1.279 -13.237 -1.082 1.00 95.81 108 LYS A O 1
ATOM 852 N N . MET A 1 109 ? 2.434 -11.327 -0.825 1.00 96.19 109 MET A N 1
ATOM 853 C CA . MET A 1 109 ? 2.622 -11.025 -2.232 1.00 96.19 109 MET A CA 1
ATOM 854 C C . MET A 1 109 ? 4.084 -11.282 -2.609 1.00 96.19 109 MET A C 1
ATOM 856 O O . MET A 1 109 ? 4.968 -11.046 -1.784 1.00 96.19 109 MET A O 1
ATOM 860 N N . PRO A 1 110 ? 4.363 -11.751 -3.833 1.00 94.75 110 PRO A N 1
ATOM 861 C CA . PRO A 1 110 ? 5.703 -12.155 -4.249 1.00 94.75 110 PRO A CA 1
ATOM 862 C C . PRO A 1 110 ? 6.561 -10.942 -4.654 1.00 94.75 110 PRO A C 1
ATOM 864 O O . PRO A 1 110 ? 7.082 -10.879 -5.765 1.00 94.75 110 PRO A O 1
ATOM 867 N N . PHE A 1 111 ? 6.686 -9.952 -3.765 1.00 93.25 111 PHE A N 1
ATOM 868 C CA . PHE A 1 111 ? 7.573 -8.813 -3.986 1.00 93.25 111 PHE A CA 1
ATOM 869 C C . PHE A 1 111 ? 9.026 -9.249 -3.824 1.00 93.25 111 PHE A C 1
ATOM 871 O O . PHE A 1 111 ? 9.470 -9.622 -2.738 1.00 93.25 111 PHE A O 1
ATOM 878 N N . GLU A 1 112 ? 9.777 -9.150 -4.911 1.00 92.38 112 GLU A N 1
ATOM 879 C CA . GLU A 1 112 ? 11.229 -9.264 -4.891 1.00 92.38 112 GLU A CA 1
ATOM 880 C C . GLU A 1 112 ? 11.857 -7.897 -4.596 1.00 92.38 112 GLU A C 1
ATOM 882 O O . GLU A 1 112 ? 11.171 -6.872 -4.543 1.00 92.38 112 GLU A O 1
ATOM 887 N N . LEU A 1 113 ? 13.176 -7.860 -4.392 1.00 95.62 113 LEU A N 1
ATOM 888 C CA . LEU A 1 113 ? 13.880 -6.584 -4.348 1.00 95.62 113 LEU A CA 1
ATOM 889 C C . LEU A 1 113 ? 13.759 -5.906 -5.716 1.00 95.62 113 LEU A C 1
ATOM 891 O O . LEU A 1 113 ? 14.124 -6.490 -6.739 1.00 95.62 113 LEU A O 1
ATOM 895 N N . LEU A 1 114 ? 13.259 -4.674 -5.720 1.00 95.06 114 LEU A N 1
ATOM 896 C CA . LEU A 1 114 ? 12.969 -3.935 -6.933 1.00 95.06 114 LEU A CA 1
ATOM 897 C C . LEU A 1 114 ? 14.225 -3.780 -7.795 1.00 95.06 114 LEU A C 1
ATOM 899 O O . LEU A 1 114 ? 15.221 -3.186 -7.384 1.00 95.06 114 LEU A O 1
ATOM 903 N N . ARG A 1 115 ? 14.145 -4.279 -9.029 1.00 93.38 115 ARG A N 1
ATOM 904 C CA . ARG A 1 115 ? 15.166 -4.053 -10.065 1.00 93.38 115 ARG A CA 1
ATOM 905 C C . ARG A 1 115 ? 14.715 -3.029 -11.094 1.00 93.38 115 ARG A C 1
ATOM 907 O O . ARG A 1 115 ? 15.516 -2.222 -11.552 1.00 93.38 115 ARG A O 1
ATOM 914 N N . GLN A 1 116 ? 13.439 -3.085 -11.461 1.00 93.50 116 GLN A N 1
ATOM 915 C CA . GLN A 1 116 ? 12.824 -2.195 -12.431 1.00 93.50 116 GLN A CA 1
ATOM 916 C C . GLN A 1 116 ? 11.332 -2.070 -12.104 1.00 93.50 116 GLN A C 1
ATOM 918 O O . GLN A 1 116 ? 10.656 -3.095 -12.009 1.00 93.50 116 GLN A O 1
ATOM 923 N N . PRO A 1 117 ? 10.807 -0.851 -11.914 1.00 94.75 117 PRO A N 1
ATOM 924 C CA . PRO A 1 117 ? 9.392 -0.648 -11.641 1.00 94.75 117 PRO A CA 1
ATOM 925 C C . PRO A 1 117 ? 8.557 -0.809 -12.910 1.00 94.75 117 PRO A C 1
ATOM 927 O O . PRO A 1 117 ? 9.055 -0.629 -14.025 1.00 94.75 117 PRO A O 1
ATOM 930 N N . LEU A 1 118 ? 7.263 -1.094 -12.738 1.00 95.00 118 LEU A N 1
ATOM 931 C CA . LEU A 1 118 ? 6.359 -1.471 -13.829 1.00 95.00 118 LEU A CA 1
ATOM 932 C C . LEU A 1 118 ? 6.364 -0.464 -14.991 1.00 95.00 118 LEU A C 1
ATOM 934 O O . LEU A 1 118 ? 6.433 -0.850 -16.151 1.00 95.00 118 LEU A O 1
ATOM 938 N N . HIS A 1 119 ? 6.349 0.835 -14.690 1.00 93.75 119 HIS A N 1
ATOM 939 C CA . HIS A 1 119 ? 6.311 1.905 -15.693 1.00 93.75 119 HIS A CA 1
ATOM 940 C C . HIS A 1 119 ? 7.632 2.119 -16.447 1.00 93.75 119 HIS A C 1
ATOM 942 O O . HIS A 1 119 ? 7.630 2.797 -17.472 1.00 93.75 119 HIS A O 1
ATOM 948 N N . PHE A 1 120 ? 8.745 1.556 -15.965 1.00 95.62 120 PHE A N 1
ATOM 949 C CA . PHE A 1 120 ? 10.026 1.576 -16.674 1.00 95.62 120 PHE A CA 1
ATOM 950 C C . PHE A 1 120 ? 10.294 0.292 -17.458 1.00 95.62 120 PHE A C 1
ATOM 952 O O . PHE A 1 120 ? 11.302 0.235 -18.160 1.00 95.62 120 PHE A O 1
ATOM 959 N N . MET A 1 121 ? 9.433 -0.727 -17.369 1.00 93.00 121 MET A N 1
ATOM 960 C CA . MET A 1 121 ? 9.572 -1.939 -18.179 1.00 93.00 121 MET A CA 1
ATOM 961 C C . MET A 1 121 ? 9.336 -1.618 -19.667 1.00 93.00 121 MET A C 1
ATOM 963 O O . MET A 1 121 ? 8.353 -0.941 -19.977 1.00 93.00 121 MET A O 1
ATOM 967 N N . PRO A 1 122 ? 10.185 -2.108 -20.597 1.00 91.06 122 PRO A N 1
ATOM 968 C CA . PRO A 1 122 ? 10.009 -1.864 -22.033 1.00 91.06 122 PRO A CA 1
ATOM 969 C C . PRO A 1 122 ? 8.683 -2.408 -22.572 1.00 91.06 122 PRO A C 1
ATOM 971 O O . PRO A 1 122 ? 8.026 -1.760 -23.380 1.00 91.06 122 PRO A O 1
ATOM 974 N N . ASP A 1 123 ? 8.291 -3.588 -22.089 1.00 92.12 123 ASP A N 1
ATOM 975 C CA . ASP A 1 123 ? 6.997 -4.201 -22.350 1.00 92.12 123 ASP A CA 1
ATOM 976 C C . ASP A 1 123 ? 6.303 -4.487 -21.016 1.00 92.12 123 ASP A C 1
ATOM 978 O O . ASP A 1 123 ? 6.668 -5.404 -20.279 1.00 92.12 123 ASP A O 1
ATOM 982 N N . GLN A 1 124 ? 5.289 -3.681 -20.700 1.00 90.12 124 GLN A N 1
ATOM 983 C CA . GLN A 1 124 ? 4.505 -3.849 -19.479 1.00 90.12 124 GLN A CA 1
ATOM 984 C C . GLN A 1 124 ? 3.635 -5.107 -19.526 1.00 90.12 124 GLN A C 1
ATOM 986 O O . GLN A 1 124 ? 3.292 -5.630 -18.471 1.00 90.12 124 GLN A O 1
ATOM 991 N N . SER A 1 125 ? 3.288 -5.623 -20.711 1.00 91.38 125 SER A N 1
ATOM 992 C CA . SER A 1 125 ? 2.467 -6.834 -20.845 1.00 91.38 125 SER A CA 1
ATOM 993 C C . SER A 1 125 ? 3.228 -8.101 -20.444 1.00 91.38 125 SER A C 1
ATOM 995 O O . SER A 1 125 ? 2.625 -9.031 -19.904 1.00 91.38 125 SER A O 1
ATOM 997 N N . ALA A 1 126 ? 4.555 -8.088 -20.602 1.00 92.56 126 ALA A N 1
ATOM 998 C CA . ALA A 1 126 ? 5.461 -9.138 -20.149 1.00 92.56 126 ALA A CA 1
ATOM 999 C C . ALA A 1 126 ? 5.673 -9.151 -18.622 1.00 92.56 126 ALA A C 1
ATOM 1001 O O . ALA A 1 126 ? 6.272 -10.088 -18.092 1.00 92.56 126 ALA A O 1
ATOM 1002 N N . ALA A 1 127 ? 5.194 -8.133 -17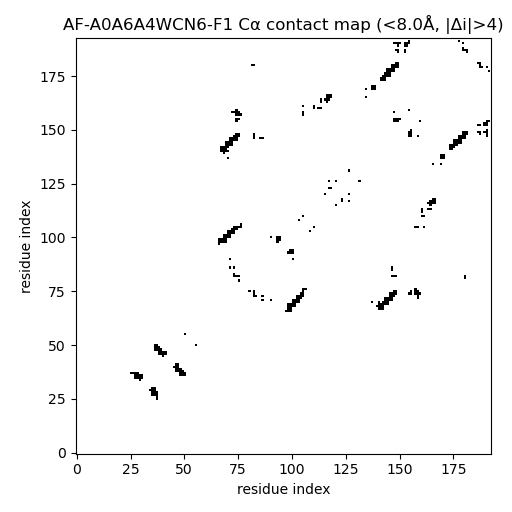.896 1.00 94.12 127 ALA A N 1
ATOM 1003 C CA . ALA A 1 127 ? 5.274 -8.113 -16.442 1.00 94.12 127 ALA A CA 1
ATOM 1004 C C . ALA A 1 127 ? 4.454 -9.263 -15.822 1.00 94.12 127 ALA A C 1
ATOM 1006 O O . ALA A 1 127 ? 3.395 -9.628 -16.360 1.00 94.12 127 ALA A O 1
ATOM 1007 N N . PRO A 1 128 ? 4.892 -9.805 -14.666 1.00 94.94 128 PRO A N 1
ATOM 1008 C CA . PRO A 1 128 ? 4.158 -10.845 -13.957 1.00 94.94 128 PRO A CA 1
ATOM 1009 C C . PRO A 1 128 ? 2.682 -10.478 -13.775 1.00 94.94 128 PRO A C 1
ATOM 1011 O O . PRO A 1 128 ? 2.358 -9.353 -13.394 1.00 94.94 128 PRO A O 1
ATOM 1014 N N . GLN A 1 129 ? 1.784 -11.435 -14.031 1.00 95.88 129 GLN A N 1
ATOM 1015 C CA . GLN A 1 129 ? 0.335 -11.199 -14.003 1.00 95.88 129 GLN A CA 1
ATOM 1016 C C . GLN A 1 129 ? -0.120 -10.600 -12.664 1.00 95.88 129 GLN A C 1
ATOM 1018 O O . GLN A 1 129 ? -0.815 -9.591 -12.658 1.00 95.88 129 GLN A O 1
ATOM 1023 N N . TRP A 1 130 ? 0.379 -11.133 -11.543 1.00 95.62 130 TRP A N 1
ATOM 1024 C CA . TRP A 1 130 ? 0.067 -10.628 -10.202 1.00 95.62 130 TRP A CA 1
ATOM 1025 C C . TRP A 1 130 ? 0.405 -9.139 -10.027 1.00 95.62 130 TRP A C 1
ATOM 1027 O O . TRP A 1 130 ? -0.312 -8.424 -9.333 1.00 95.62 130 TRP A O 1
ATOM 1037 N N . LEU A 1 131 ? 1.487 -8.661 -10.656 1.00 96.56 131 LEU A N 1
ATOM 1038 C CA . LEU A 1 131 ? 1.941 -7.277 -10.538 1.00 96.56 131 LEU A CA 1
ATOM 1039 C C . LEU A 1 131 ? 1.048 -6.346 -11.361 1.00 96.56 131 LEU A C 1
ATOM 1041 O O . LEU A 1 131 ? 0.709 -5.249 -10.915 1.00 96.56 131 LEU A O 1
ATOM 1045 N N . ARG A 1 132 ? 0.630 -6.802 -12.548 1.00 96.62 132 ARG A N 1
ATOM 1046 C CA . ARG A 1 132 ? -0.341 -6.087 -13.386 1.00 96.62 132 ARG A CA 1
ATOM 1047 C C . ARG A 1 132 ? -1.704 -5.995 -12.707 1.00 96.62 132 ARG A C 1
ATOM 1049 O O . ARG A 1 132 ? -2.281 -4.909 -12.684 1.00 96.62 132 ARG A O 1
ATOM 1056 N N . ASP A 1 133 ? -2.169 -7.087 -12.108 1.00 97.12 133 ASP A N 1
ATOM 1057 C CA . ASP A 1 133 ? -3.441 -7.136 -11.381 1.00 97.12 133 ASP A CA 1
ATOM 1058 C C . ASP A 1 133 ? -3.408 -6.217 -10.157 1.00 97.12 133 ASP A C 1
ATOM 1060 O O . ASP A 1 133 ? -4.292 -5.379 -9.984 1.00 97.12 133 ASP A O 1
ATOM 1064 N N . ALA A 1 134 ? -2.332 -6.279 -9.368 1.00 97.62 134 ALA A N 1
ATOM 1065 C CA . ALA A 1 134 ? -2.129 -5.389 -8.230 1.00 97.62 134 ALA A CA 1
ATOM 1066 C C . ALA A 1 134 ? -2.114 -3.907 -8.647 1.00 97.62 134 ALA A C 1
ATOM 1068 O O . ALA A 1 134 ? -2.727 -3.069 -7.987 1.00 97.62 134 ALA A O 1
ATOM 1069 N N . ASN A 1 135 ? -1.470 -3.568 -9.771 1.00 97.56 135 ASN A N 1
ATOM 1070 C CA . ASN A 1 135 ? -1.490 -2.200 -10.289 1.00 97.56 135 ASN A CA 1
ATOM 1071 C C . ASN A 1 135 ? -2.895 -1.765 -10.741 1.00 97.56 135 ASN A C 1
ATOM 1073 O O . ASN A 1 135 ? -3.289 -0.623 -10.507 1.00 97.56 135 ASN A O 1
ATOM 1077 N N . ALA A 1 136 ? -3.659 -2.662 -11.372 1.00 97.12 136 ALA A N 1
ATOM 1078 C CA . ALA A 1 136 ? -5.039 -2.387 -11.765 1.00 97.12 136 ALA A CA 1
ATOM 1079 C C . ALA A 1 136 ? -5.943 -2.159 -10.541 1.00 97.12 136 ALA A C 1
ATOM 1081 O O . ALA A 1 136 ? -6.782 -1.255 -10.553 1.00 97.12 136 ALA A O 1
ATOM 1082 N N . GLU A 1 137 ? -5.738 -2.919 -9.462 1.00 97.56 137 GLU A N 1
ATOM 1083 C CA . GLU A 1 137 ? -6.423 -2.691 -8.189 1.00 97.56 137 GLU A CA 1
ATOM 1084 C C . GLU A 1 137 ? -6.082 -1.326 -7.588 1.00 97.56 137 GLU A C 1
ATOM 1086 O O . GLU A 1 137 ? -6.997 -0.601 -7.194 1.00 97.56 137 GLU A O 1
ATOM 1091 N N . ILE A 1 138 ? -4.799 -0.945 -7.571 1.00 97.81 138 ILE A N 1
ATOM 1092 C CA . ILE A 1 138 ? -4.348 0.367 -7.078 1.00 97.81 138 ILE A CA 1
ATOM 1093 C C . ILE A 1 138 ? -4.977 1.499 -7.890 1.00 97.81 138 ILE A C 1
ATOM 1095 O O . ILE A 1 138 ? -5.528 2.432 -7.310 1.00 97.81 138 ILE A O 1
ATOM 1099 N N . ALA A 1 139 ? -4.946 1.412 -9.222 1.00 96.50 139 ALA A N 1
ATOM 1100 C CA . ALA A 1 139 ? -5.508 2.443 -10.094 1.00 96.50 139 ALA A CA 1
ATOM 1101 C C . ALA A 1 139 ? -7.020 2.643 -9.869 1.00 96.50 139 ALA A C 1
ATOM 1103 O O . ALA A 1 139 ? -7.536 3.762 -9.970 1.00 96.50 139 ALA A O 1
ATOM 1104 N N . ALA A 1 140 ? -7.724 1.558 -9.540 1.00 96.06 140 ALA A N 1
ATOM 1105 C CA . ALA A 1 140 ? -9.162 1.555 -9.317 1.00 96.06 140 ALA A CA 1
ATOM 1106 C C . ALA A 1 140 ? -9.574 1.814 -7.853 1.00 96.06 140 ALA A C 1
ATOM 1108 O O . ALA A 1 140 ? -10.772 1.831 -7.562 1.00 96.06 140 ALA A O 1
ATOM 1109 N N . ALA A 1 141 ? -8.616 1.994 -6.939 1.00 97.19 141 ALA A N 1
ATOM 1110 C CA . ALA A 1 141 ? -8.879 2.338 -5.547 1.00 97.19 141 ALA A CA 1
ATOM 1111 C C . ALA A 1 141 ? -9.243 3.824 -5.398 1.00 97.19 141 ALA A C 1
ATOM 1113 O O . ALA A 1 141 ? -8.673 4.700 -6.047 1.00 97.19 141 ALA A O 1
ATOM 1114 N N . ASP A 1 142 ? -10.171 4.113 -4.490 1.00 96.69 142 ASP A N 1
ATOM 1115 C CA . ASP A 1 142 ? -10.606 5.468 -4.148 1.00 96.69 142 ASP A CA 1
ATOM 1116 C C . ASP A 1 142 ? -9.721 6.118 -3.085 1.00 96.69 142 ASP A C 1
ATOM 1118 O O . ASP A 1 142 ? -9.753 7.334 -2.919 1.00 96.69 142 ASP A O 1
ATOM 1122 N N . GLY A 1 143 ? -8.932 5.324 -2.362 1.00 96.81 143 GLY A N 1
ATOM 1123 C CA . GLY A 1 143 ? -8.029 5.801 -1.325 1.00 96.81 143 GLY A CA 1
ATOM 1124 C C . GLY A 1 143 ? -7.192 4.688 -0.712 1.00 96.81 143 GLY A C 1
ATOM 1125 O O . GLY A 1 143 ? -7.418 3.496 -0.942 1.00 96.81 143 GLY A O 1
ATOM 1126 N N . PHE A 1 144 ? -6.222 5.098 0.098 1.00 98.19 144 PHE A N 1
ATOM 1127 C CA . PHE A 1 144 ? -5.223 4.201 0.665 1.00 98.19 144 PHE A CA 1
ATOM 1128 C C . PHE A 1 144 ? -5.101 4.377 2.175 1.00 98.19 144 PHE A C 1
ATOM 1130 O O . PHE A 1 144 ? -5.263 5.476 2.709 1.00 98.19 144 PHE A O 1
ATOM 1137 N N . VAL A 1 145 ? -4.762 3.292 2.863 1.00 98.00 145 VAL A N 1
ATOM 1138 C CA . VAL A 1 145 ? -4.316 3.323 4.255 1.00 98.00 145 VAL A CA 1
ATOM 1139 C C . VAL A 1 145 ? -2.962 2.639 4.342 1.00 98.00 145 VAL A C 1
ATOM 1141 O O . VAL A 1 145 ? -2.820 1.488 3.945 1.00 98.00 145 VAL A O 1
ATOM 1144 N N . VAL A 1 146 ? -1.961 3.324 4.876 1.00 97.88 146 VAL A N 1
ATOM 1145 C CA . VAL A 1 146 ? -0.619 2.770 5.066 1.00 97.88 146 VAL A CA 1
ATOM 1146 C C . VAL A 1 146 ? -0.427 2.448 6.541 1.00 97.88 146 VAL A C 1
ATOM 1148 O O . VAL A 1 146 ? -0.481 3.334 7.387 1.00 97.88 146 VAL A O 1
ATOM 1151 N N . VAL A 1 147 ? -0.208 1.175 6.857 1.00 96.75 147 VAL A N 1
ATOM 1152 C CA . VAL A 1 147 ? 0.059 0.689 8.214 1.00 96.75 147 VAL A CA 1
ATOM 1153 C C . VAL A 1 147 ? 1.542 0.391 8.332 1.00 96.75 147 VAL A C 1
ATOM 1155 O O . VAL A 1 147 ? 2.017 -0.637 7.844 1.00 96.75 147 VAL A O 1
ATOM 1158 N N . THR A 1 148 ? 2.285 1.278 8.985 1.00 94.88 148 THR A N 1
ATOM 1159 C CA . THR A 1 148 ? 3.749 1.218 8.986 1.00 94.88 148 THR A CA 1
ATOM 1160 C C . THR A 1 148 ? 4.343 1.281 10.391 1.00 94.88 148 THR A C 1
ATOM 1162 O O . THR A 1 148 ? 3.918 2.088 11.211 1.00 94.88 148 THR A O 1
ATOM 1165 N N . PRO A 1 149 ? 5.344 0.453 10.718 1.00 92.56 149 PRO A N 1
ATOM 1166 C CA . PRO A 1 149 ? 6.241 0.774 11.811 1.00 92.56 149 PRO A CA 1
ATOM 1167 C C . PRO A 1 149 ? 7.219 1.886 11.433 1.00 92.56 149 PRO A C 1
ATOM 1169 O O . PRO A 1 149 ? 7.451 2.145 10.254 1.00 92.56 149 PRO A O 1
ATOM 1172 N N . GLU A 1 150 ? 7.862 2.464 12.442 1.00 88.06 150 GLU A N 1
ATOM 1173 C CA . GLU A 1 150 ? 9.071 3.270 12.268 1.00 88.06 150 GLU A CA 1
ATOM 1174 C C . GLU A 1 150 ? 10.312 2.393 12.485 1.00 88.06 150 GLU A C 1
ATOM 1176 O O . GLU A 1 150 ? 10.496 1.818 13.563 1.00 88.06 150 GLU A O 1
ATOM 1181 N N . TYR A 1 151 ? 11.169 2.278 11.466 1.00 88.19 151 TYR A N 1
ATOM 1182 C CA . TYR A 1 151 ? 12.464 1.597 11.564 1.00 88.19 151 TYR A CA 1
ATOM 1183 C C . TYR A 1 151 ? 13.586 2.599 11.368 1.00 88.19 151 TYR A C 1
ATOM 1185 O O . TYR A 1 151 ? 13.666 3.244 10.330 1.00 88.19 151 TYR A O 1
ATOM 1193 N N . ASN A 1 152 ? 14.466 2.717 12.366 1.00 85.12 152 ASN A N 1
ATOM 1194 C CA . ASN A 1 152 ? 15.600 3.644 12.344 1.00 85.12 152 ASN A CA 1
ATOM 1195 C C . ASN A 1 152 ? 15.183 5.084 11.979 1.00 85.12 152 ASN A C 1
ATOM 1197 O O . ASN A 1 152 ? 15.856 5.740 11.192 1.00 85.12 152 ASN A O 1
ATOM 1201 N N . CYS A 1 153 ? 14.067 5.565 12.542 1.00 84.94 153 CYS A N 1
ATOM 1202 C CA . CYS A 1 153 ? 13.475 6.870 12.219 1.00 84.94 153 CYS A CA 1
ATOM 1203 C C . CYS A 1 153 ? 13.047 7.035 10.747 1.00 84.94 153 CYS A C 1
ATOM 1205 O O . CYS A 1 153 ? 13.032 8.152 10.241 1.00 84.94 153 CYS A O 1
ATOM 1207 N N . SER A 1 154 ? 12.726 5.944 10.047 1.00 86.44 154 SER A N 1
ATOM 1208 C CA . SER A 1 154 ? 12.335 5.954 8.636 1.00 86.44 154 SER A CA 1
ATOM 1209 C C . SER A 1 154 ? 11.240 4.926 8.326 1.00 86.44 154 SER A C 1
ATOM 1211 O O . SER A 1 154 ? 10.834 4.130 9.185 1.00 86.44 154 SER A O 1
ATOM 1213 N N . LEU A 1 155 ? 10.763 4.951 7.079 1.00 91.38 155 LEU A N 1
ATOM 1214 C CA . LEU A 1 155 ? 9.873 3.937 6.534 1.00 91.38 155 LEU A CA 1
ATOM 1215 C C . LEU A 1 155 ? 10.611 2.595 6.409 1.00 91.38 155 LEU A C 1
ATOM 1217 O O . LEU A 1 155 ? 11.799 2.553 6.076 1.00 91.38 155 LEU A O 1
ATOM 1221 N N . PRO A 1 156 ? 9.929 1.466 6.637 1.00 93.81 156 PRO A N 1
ATOM 1222 C CA . PRO A 1 156 ? 10.542 0.163 6.467 1.00 93.81 156 PRO A CA 1
ATOM 1223 C C . PRO A 1 156 ? 10.937 -0.103 5.008 1.00 93.81 156 PRO A C 1
ATOM 1225 O O . PRO A 1 156 ? 10.145 0.183 4.105 1.00 93.81 156 PRO A O 1
ATOM 1228 N N . PRO A 1 157 ? 12.069 -0.786 4.761 1.00 95.19 157 PRO A N 1
ATOM 1229 C CA . PRO A 1 157 ? 12.496 -1.141 3.408 1.00 95.19 157 PRO A CA 1
ATOM 1230 C C . PRO A 1 157 ? 11.453 -1.941 2.622 1.00 95.19 157 PRO A C 1
ATOM 1232 O O . PRO A 1 157 ? 11.286 -1.726 1.430 1.00 95.19 157 PRO A O 1
ATOM 1235 N N . ALA A 1 158 ? 10.716 -2.837 3.289 1.00 96.12 158 ALA A N 1
ATOM 1236 C CA . ALA A 1 158 ? 9.681 -3.643 2.645 1.00 96.12 158 ALA A CA 1
ATOM 1237 C C . ALA A 1 158 ? 8.522 -2.794 2.100 1.00 96.12 158 ALA A C 1
ATOM 1239 O O . ALA A 1 158 ? 8.017 -3.082 1.017 1.00 96.12 158 ALA A O 1
ATOM 1240 N N . LEU A 1 159 ? 8.120 -1.748 2.832 1.00 96.75 159 LEU A N 1
ATOM 1241 C CA . LEU A 1 159 ? 7.064 -0.836 2.401 1.00 96.75 159 LEU A CA 1
ATOM 1242 C C . LEU A 1 159 ? 7.497 -0.036 1.177 1.00 96.75 159 LEU A C 1
ATOM 1244 O O . LEU A 1 159 ? 6.776 -0.001 0.186 1.00 96.75 159 LEU A O 1
ATOM 1248 N N . VAL A 1 160 ? 8.681 0.577 1.255 1.00 96.62 160 VAL A N 1
ATOM 1249 C CA . VAL A 1 160 ? 9.240 1.385 0.164 1.00 9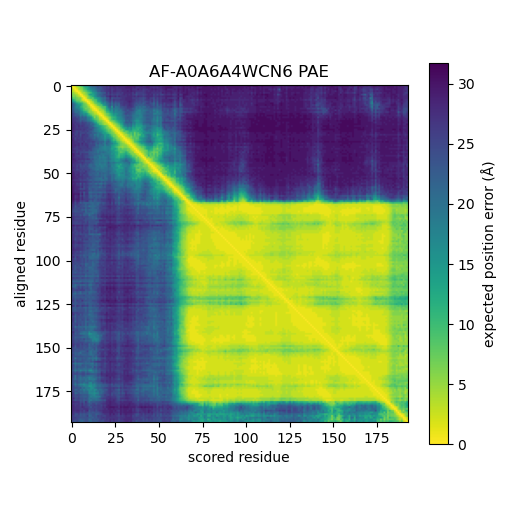6.62 160 VAL A CA 1
ATOM 1250 C C . VAL A 1 160 ? 9.412 0.522 -1.082 1.00 96.62 160 VAL A C 1
ATOM 1252 O O . VAL A 1 160 ? 8.882 0.857 -2.135 1.00 96.62 160 VAL A O 1
ATOM 1255 N N . ASN A 1 161 ? 10.021 -0.659 -0.930 1.00 97.56 161 ASN A N 1
ATOM 1256 C CA . ASN A 1 161 ? 10.180 -1.620 -2.014 1.00 97.56 161 ASN A CA 1
ATOM 1257 C C . ASN A 1 161 ? 8.839 -1.979 -2.663 1.00 97.56 161 ASN A C 1
ATOM 1259 O O . ASN A 1 161 ? 8.726 -1.933 -3.881 1.00 97.56 161 ASN A O 1
ATOM 1263 N N . MET A 1 162 ? 7.813 -2.308 -1.872 1.00 97.62 162 MET A N 1
ATOM 1264 C CA . MET A 1 162 ? 6.479 -2.635 -2.382 1.00 97.62 162 MET A CA 1
ATOM 1265 C C . MET A 1 162 ? 5.854 -1.477 -3.174 1.00 97.62 162 MET A C 1
ATOM 1267 O O . MET A 1 162 ? 5.332 -1.706 -4.262 1.00 97.62 162 MET A O 1
ATOM 1271 N N . LEU A 1 163 ? 5.900 -0.250 -2.648 1.00 97.19 163 LEU A N 1
ATOM 1272 C CA . LEU A 1 163 ? 5.296 0.916 -3.299 1.00 97.19 163 LEU A CA 1
ATOM 1273 C C . LEU A 1 163 ? 6.021 1.293 -4.597 1.00 97.19 163 LEU A C 1
ATOM 1275 O O . LEU A 1 163 ? 5.362 1.594 -5.592 1.00 97.19 163 LEU A O 1
ATOM 1279 N N . ASP A 1 164 ? 7.351 1.191 -4.616 1.00 96.88 164 ASP A N 1
ATOM 1280 C CA . ASP A 1 164 ? 8.170 1.573 -5.769 1.00 96.88 164 ASP A CA 1
ATOM 1281 C C . ASP A 1 164 ? 7.980 0.649 -6.983 1.00 96.88 164 ASP A C 1
ATOM 1283 O O . ASP A 1 164 ? 8.327 1.030 -8.098 1.00 96.88 164 ASP A O 1
ATOM 1287 N N . HIS A 1 165 ? 7.378 -0.539 -6.828 1.00 97.19 165 HIS A N 1
ATOM 1288 C CA . HIS A 1 165 ? 7.021 -1.386 -7.976 1.00 97.19 165 HIS A CA 1
ATOM 1289 C C . HIS A 1 165 ? 5.992 -0.724 -8.905 1.00 97.19 165 HIS A C 1
ATOM 1291 O O . HIS A 1 165 ? 5.936 -1.044 -10.099 1.00 97.19 165 HIS A O 1
ATOM 1297 N N . PHE A 1 166 ? 5.173 0.185 -8.376 1.00 97.25 166 PHE A N 1
ATOM 1298 C CA . PHE A 1 166 ? 4.014 0.726 -9.070 1.00 97.25 166 PHE A CA 1
ATOM 1299 C C . PHE A 1 166 ? 4.283 2.124 -9.656 1.00 97.25 166 PHE A C 1
ATOM 1301 O O . PHE A 1 166 ? 5.113 2.879 -9.154 1.00 97.25 166 PHE A O 1
ATOM 1308 N N . PRO A 1 167 ? 3.594 2.512 -10.744 1.00 95.75 167 PRO A N 1
ATOM 1309 C CA . PRO A 1 167 ? 3.685 3.858 -11.296 1.00 95.75 167 PRO A CA 1
ATOM 1310 C C . PRO A 1 167 ? 3.207 4.924 -10.295 1.00 95.75 167 PRO A C 1
ATOM 1312 O O . PRO A 1 167 ? 2.105 4.788 -9.760 1.00 95.75 167 PRO A O 1
ATOM 1315 N N . PRO A 1 168 ? 3.926 6.052 -10.125 1.00 94.12 168 PRO A N 1
ATOM 1316 C CA . PRO A 1 168 ? 3.457 7.164 -9.290 1.00 94.12 168 PRO A CA 1
ATOM 1317 C C . PRO A 1 168 ? 2.080 7.700 -9.712 1.00 94.12 168 PRO A C 1
ATOM 1319 O O . PRO A 1 168 ? 1.293 8.159 -8.887 1.00 94.12 168 PRO A O 1
ATOM 1322 N N . ALA A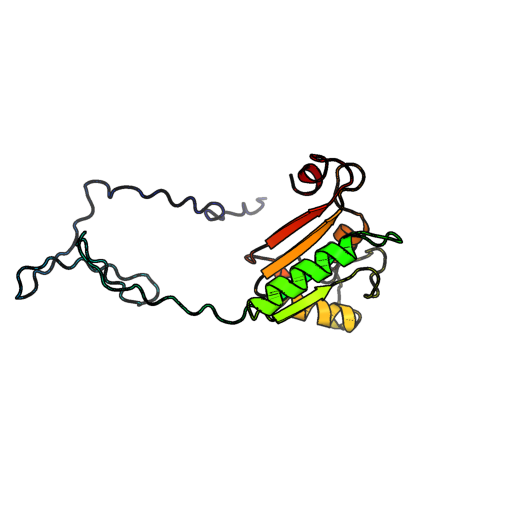 1 169 ? 1.762 7.604 -11.008 1.00 93.75 169 ALA A N 1
ATOM 1323 C CA . ALA A 1 169 ? 0.467 7.994 -11.554 1.00 93.75 169 ALA A CA 1
ATOM 1324 C C . ALA A 1 169 ? -0.705 7.190 -10.961 1.00 93.75 169 ALA A C 1
ATOM 1326 O O . ALA A 1 169 ? -1.789 7.752 -10.817 1.00 93.75 169 ALA A O 1
ATOM 1327 N N . SER A 1 170 ? -0.492 5.928 -10.567 1.00 94.19 170 SER A N 1
ATOM 1328 C CA . SER A 1 170 ? -1.536 5.065 -9.996 1.00 94.19 170 SER A CA 1
ATOM 1329 C C . SER A 1 170 ? -2.030 5.553 -8.627 1.00 94.19 170 SER A C 1
ATOM 1331 O O . SER A 1 170 ? -3.158 5.260 -8.246 1.00 94.19 170 SER A O 1
ATOM 1333 N N . PHE A 1 171 ? -1.227 6.343 -7.906 1.00 95.19 171 PHE A N 1
ATOM 1334 C CA . PHE A 1 171 ? -1.579 6.895 -6.589 1.00 95.19 171 PHE A CA 1
ATOM 1335 C C . PHE A 1 171 ? -2.086 8.342 -6.645 1.00 95.19 171 PHE A C 1
ATOM 1337 O O . PHE A 1 171 ? -2.465 8.923 -5.625 1.00 95.19 171 PHE A O 1
ATOM 1344 N N . ARG A 1 172 ? -2.057 8.966 -7.826 1.00 92.19 172 ARG A N 1
ATOM 1345 C CA . ARG A 1 172 ? -2.252 10.408 -7.969 1.00 92.19 172 ARG A CA 1
ATOM 1346 C C . ARG A 1 172 ? -3.667 10.822 -7.556 1.00 92.19 172 ARG A C 1
ATOM 1348 O O . ARG A 1 172 ? -4.642 10.195 -7.951 1.00 92.19 172 ARG A O 1
ATOM 1355 N N . HIS A 1 173 ? -3.773 11.924 -6.812 1.00 92.44 173 HIS A N 1
ATOM 1356 C CA . HIS A 1 173 ? -5.047 12.523 -6.384 1.00 92.44 173 HIS A CA 1
ATOM 1357 C C . HIS A 1 173 ? -5.933 11.618 -5.508 1.00 92.44 173 HIS A C 1
ATOM 1359 O O . HIS A 1 173 ? -7.132 11.867 -5.390 1.00 92.44 173 HIS A O 1
ATOM 1365 N N . ARG A 1 174 ? -5.359 10.589 -4.871 1.00 95.19 174 ARG A N 1
ATOM 1366 C CA . ARG A 1 174 ? -6.082 9.722 -3.937 1.00 95.19 174 ARG A CA 1
ATOM 1367 C C . ARG A 1 174 ? -5.779 10.114 -2.486 1.00 95.19 174 ARG A C 1
ATOM 1369 O O . ARG A 1 174 ? -4.614 10.348 -2.162 1.00 95.19 174 ARG A O 1
ATOM 1376 N N . PRO A 1 175 ? -6.787 10.194 -1.600 1.00 96.44 175 PRO A N 1
ATOM 1377 C CA . PRO A 1 175 ? -6.557 10.398 -0.177 1.00 96.44 175 PRO A CA 1
ATOM 1378 C C . PRO A 1 175 ? -5.770 9.226 0.425 1.00 96.44 175 PRO A C 1
ATOM 1380 O O . PRO A 1 175 ? -6.010 8.062 0.092 1.00 96.44 175 PRO A O 1
ATOM 1383 N N . VAL A 1 176 ? -4.863 9.546 1.350 1.00 96.69 176 VAL A N 1
ATOM 1384 C CA . VAL A 1 176 ? -4.043 8.570 2.076 1.00 96.69 176 VAL A CA 1
ATOM 1385 C C . VAL A 1 176 ? -4.178 8.807 3.575 1.00 96.69 176 VAL A C 1
ATOM 1387 O O . VAL A 1 176 ? -3.920 9.907 4.059 1.00 96.69 176 VAL A O 1
ATOM 1390 N N . GLY A 1 177 ? -4.570 7.770 4.311 1.00 95.75 177 GLY A N 1
ATOM 1391 C CA . GLY A 1 177 ? -4.428 7.714 5.765 1.00 95.75 177 GLY A CA 1
ATOM 1392 C C . GLY A 1 177 ? -3.159 6.957 6.142 1.00 95.75 177 GLY A C 1
ATOM 1393 O O . GLY A 1 177 ? -2.848 5.940 5.525 1.00 95.75 177 GLY A O 1
ATOM 1394 N N . ILE A 1 178 ? -2.431 7.412 7.160 1.00 94.62 178 ILE A N 1
ATOM 1395 C CA . ILE A 1 178 ? -1.246 6.702 7.653 1.00 94.62 178 ILE A CA 1
ATOM 1396 C C . ILE A 1 178 ? -1.445 6.347 9.124 1.00 94.62 178 ILE A C 1
ATOM 1398 O O . ILE A 1 178 ? -1.785 7.198 9.942 1.00 94.62 178 ILE A O 1
ATOM 1402 N N . ALA A 1 179 ? -1.253 5.070 9.444 1.00 93.31 179 ALA A N 1
ATOM 1403 C CA . ALA A 1 179 ? -1.302 4.528 10.790 1.00 93.31 179 ALA A CA 1
ATOM 1404 C C . ALA A 1 179 ? 0.088 4.014 11.165 1.00 93.31 179 ALA A C 1
ATOM 1406 O O . ALA A 1 179 ? 0.517 2.944 10.717 1.00 93.31 179 ALA A O 1
ATOM 1407 N N . CYS A 1 180 ? 0.780 4.787 11.997 1.00 89.44 180 CYS A N 1
ATOM 1408 C CA . CYS A 1 180 ? 2.109 4.434 12.465 1.00 89.44 180 CYS A CA 1
ATOM 1409 C C . CYS A 1 180 ? 2.060 3.753 13.829 1.00 89.44 180 CYS A C 1
ATOM 1411 O O . CYS A 1 180 ? 1.231 4.086 14.674 1.00 89.44 180 CYS A O 1
ATOM 1413 N N . TYR A 1 181 ? 2.972 2.814 14.060 1.00 87.44 181 TYR A N 1
ATOM 1414 C CA . TYR A 1 181 ? 3.160 2.211 15.375 1.00 87.44 181 TYR A CA 1
ATOM 1415 C C . TYR A 1 181 ? 4.645 2.057 15.701 1.00 87.44 181 TYR A C 1
ATOM 1417 O O . TYR A 1 181 ? 5.470 1.723 14.853 1.00 87.44 181 TYR A O 1
ATOM 1425 N N . SER A 1 182 ? 4.995 2.270 16.960 1.00 81.69 182 SER A N 1
ATOM 1426 C CA . SER A 1 182 ? 6.361 2.149 17.462 1.00 81.69 182 SER A CA 1
ATOM 1427 C C . SER A 1 182 ? 6.342 1.670 18.917 1.00 81.69 182 SER A C 1
ATOM 1429 O O . SER A 1 182 ? 5.276 1.431 19.485 1.00 81.69 182 SER A O 1
ATOM 1431 N N . LEU A 1 183 ? 7.522 1.467 19.508 1.00 71.25 183 LEU A N 1
ATOM 1432 C CA . LEU A 1 183 ? 7.650 1.044 20.909 1.00 71.25 183 LEU A CA 1
ATOM 1433 C C . LEU A 1 183 ? 7.676 2.222 21.898 1.00 71.25 183 LEU A C 1
ATOM 1435 O O . LEU A 1 183 ? 7.462 2.001 23.084 1.00 71.25 183 LEU A O 1
ATOM 1439 N N . GLY A 1 184 ? 7.949 3.448 21.439 1.00 64.81 184 GLY A N 1
ATOM 1440 C CA . GLY A 1 184 ? 8.027 4.644 22.284 1.00 64.81 184 GLY A CA 1
ATOM 1441 C C . GLY A 1 184 ? 6.988 5.694 21.896 1.00 64.81 184 GLY A C 1
ATOM 1442 O O . GLY A 1 184 ? 6.746 5.906 20.711 1.00 64.81 184 GLY A O 1
ATOM 1443 N N . GLU A 1 185 ? 6.442 6.399 22.884 1.00 59.84 185 GLU A N 1
ATOM 1444 C CA . GLU A 1 185 ? 5.253 7.270 22.785 1.00 59.84 185 GLU A CA 1
ATOM 1445 C C . GLU A 1 185 ? 5.298 8.350 21.684 1.00 59.84 185 GLU A C 1
ATOM 1447 O O . GLU A 1 185 ? 4.254 8.761 21.191 1.00 59.84 185 GLU A O 1
ATOM 1452 N N . LEU A 1 186 ? 6.489 8.781 21.250 1.00 61.03 186 LEU A N 1
ATOM 1453 C CA . LEU A 1 186 ? 6.686 9.818 20.219 1.00 61.03 186 LEU A CA 1
ATOM 1454 C C . LEU A 1 186 ? 7.517 9.344 19.010 1.00 61.03 186 LEU A C 1
ATOM 1456 O O . LEU A 1 186 ? 7.914 10.138 18.161 1.00 61.03 186 LEU A O 1
ATOM 1460 N N . THR A 1 187 ? 7.822 8.047 18.935 1.00 59.66 187 THR A N 1
ATOM 1461 C CA . THR A 1 187 ? 8.788 7.468 17.973 1.00 59.66 187 THR A CA 1
ATOM 1462 C C . THR A 1 187 ? 8.128 6.884 16.723 1.00 59.66 187 THR A C 1
ATOM 1464 O O . THR A 1 187 ? 8.650 5.950 16.135 1.00 59.66 187 THR A O 1
ATOM 1467 N N . ALA A 1 188 ? 6.926 7.340 16.376 1.00 61.38 188 ALA A N 1
ATOM 1468 C CA . ALA A 1 188 ? 6.233 6.919 15.156 1.00 61.38 188 ALA A CA 1
ATOM 1469 C C . ALA A 1 188 ? 6.039 8.081 14.167 1.00 61.38 188 ALA A C 1
ATOM 1471 O O . ALA A 1 188 ? 5.747 7.860 12.992 1.00 61.38 188 ALA A O 1
ATOM 1472 N N . THR A 1 189 ? 6.198 9.322 14.632 1.00 64.44 189 THR A N 1
ATOM 1473 C CA . THR A 1 189 ? 5.921 10.540 13.864 1.00 64.44 189 THR A CA 1
ATOM 1474 C C . THR A 1 189 ? 6.975 10.814 12.791 1.00 64.44 189 THR A C 1
ATOM 1476 O O . THR A 1 189 ? 6.666 11.468 11.803 1.00 64.44 189 THR A O 1
ATOM 1479 N N . ARG A 1 190 ? 8.209 10.306 12.942 1.00 60.31 190 ARG A N 1
ATOM 1480 C CA . ARG A 1 190 ? 9.308 10.590 11.998 1.00 60.31 190 ARG A CA 1
ATOM 1481 C C . ARG A 1 190 ? 9.200 9.759 10.730 1.00 60.31 190 ARG A C 1
ATOM 1483 O O . ARG A 1 190 ? 9.680 10.163 9.683 1.00 60.31 190 ARG A O 1
ATOM 1490 N N . SER A 1 191 ? 8.527 8.614 10.807 1.00 55.75 191 SER A N 1
ATOM 1491 C CA . SER A 1 191 ? 8.216 7.807 9.623 1.00 55.75 191 SER A CA 1
ATOM 1492 C C . SER A 1 191 ? 7.273 8.496 8.621 1.00 55.75 191 SER A C 1
ATOM 1494 O O . SER A 1 191 ? 7.169 8.029 7.491 1.00 55.75 191 SER A O 1
ATOM 1496 N N . VAL A 1 192 ? 6.596 9.584 9.016 1.00 60.03 192 VAL A N 1
ATOM 1497 C CA . VAL A 1 192 ? 5.587 10.297 8.201 1.00 60.03 192 VAL A CA 1
ATOM 1498 C C . VAL A 1 192 ? 5.845 11.793 8.037 1.00 60.03 192 VAL A C 1
ATOM 1500 O O . VAL A 1 192 ? 5.036 12.471 7.405 1.00 60.03 192 VAL A O 1
ATOM 1503 N N . SER A 1 193 ? 6.924 12.307 8.631 1.00 55.44 193 SER A N 1
ATOM 1504 C CA . SER A 1 193 ? 7.326 13.717 8.557 1.00 55.44 193 SER A CA 1
ATOM 1505 C C . SER A 1 193 ? 8.187 14.020 7.343 1.00 55.44 193 SER A C 1
ATOM 1507 O O . SER A 1 193 ? 9.038 13.158 7.033 1.00 55.44 193 SER A O 1
#

pLDDT: mean 74.12, std 26.28, range [22.41, 98.5]

Nearest PDB structures (foldseek):
  4pty-assembly1_D  TM=8.652E-01  e=2.423E-06  Escherichia coli K-12
  6dqp-assembly1_A  TM=8.497E-01  e=3.131E-06  Escherichia coli K-12
  6dqo-assembly1_A-2  TM=8.666E-01  e=4.314E-06  Escherichia coli K-12
  3k1y-assembly1_A  TM=7.596E-01  e=3.144E-05  Corynebacterium diphtheriae
  3lcm-assembly1_B  TM=7.768E-01  e=1.137E-03  Streptococcus mutans UA159

Solvent-accessible surface area (backbone atoms only — not comparable to full-atom values): 12295 Å² total; per-residue (Å²): 140,83,80,86,76,86,83,70,96,72,87,73,84,71,86,71,87,69,77,83,69,94,77,75,82,77,78,72,55,73,48,99,84,73,49,82,53,56,76,56,75,49,99,82,76,52,83,52,83,60,76,93,55,94,79,70,80,73,78,74,81,77,77,78,75,71,71,45,36,34,38,36,37,43,19,68,76,59,85,89,51,65,55,61,59,54,46,53,54,51,52,49,56,41,44,76,71,54,32,47,76,48,78,47,40,62,78,82,43,94,70,66,86,77,86,71,32,50,76,73,43,94,55,62,84,78,46,58,65,70,59,54,51,52,47,54,51,46,53,68,35,61,28,40,34,41,33,29,51,38,45,94,70,25,64,30,68,55,29,52,43,60,57,55,42,48,49,72,74,47,58,59,97,43,58,72,49,78,48,62,45,56,96,48,102,75,54,30,58,53,42,77,106

Mean predicted aligned error: 15.47 Å

Foldseek 3Di:
DDDDDPDDPPPDPPPDPDDDDPDPPFDWDQPPVRATWGWDQDPVRDTDTDHPDPPPPPPDPPPPDPAFEEEEEEQDPDPPDCLVVVSVVVVVVSVVVVHHYHYHYLVVDPQDQDPDALVRDPDNVPPDPSLVVVLVSLLRGQAYEYRAEQDPLEGHPSRVSVVRNYDPVSNPPHYYHYHYDDPDPPSGCSHPD